Protein AF-0000000086186095 (afdb_homodimer)

Nearest PDB structures (foldseek):
  3dbo-assembly1_B  TM=8.881E-01  e=3.604E-08  Mycobacterium tuberculosis H37Rv
  5ecw-assembly1_B  TM=8.381E-01  e=4.331E-08  Shigella flexneri
  5ecw-assembly1_A  TM=7.845E-01  e=7.992E-08  Shigella flexneri
  5k8j-assembly1_B  TM=7.956E-01  e=6.823E-07  Caulobacter vibrioides CB15
  5sv2-assembly1_A-2  TM=7.059E-01  e=2.035E-04  Mycobacterium tuberculosis H37Rv

Structure (mmCIF, N/CA/C/O backbone):
data_AF-0000000086186095-model_v1
#
loop_
_entity.id
_entity.type
_entity.pdbx_description
1 polymer 'Ribonuclease VapC'
#
loop_
_atom_site.group_PDB
_atom_site.id
_atom_site.type_symbol
_atom_site.label_atom_id
_atom_site.label_alt_id
_atom_site.label_comp_id
_atom_site.label_asym_id
_atom_site.label_entity_id
_atom_site.label_seq_id
_atom_site.pdbx_PDB_ins_code
_atom_site.Cartn_x
_atom_site.Cartn_y
_atom_site.Cartn_z
_atom_site.occupancy
_atom_site.B_iso_or_equiv
_atom_site.auth_seq_id
_atom_site.auth_comp_id
_atom_site.auth_asym_id
_atom_site.auth_atom_id
_atom_site.pdbx_PDB_model_num
ATOM 1 N N . MET A 1 1 ? -13.094 -15.109 -26 1 68.44 1 MET A N 1
ATOM 2 C CA . MET A 1 1 ? -12.805 -13.773 -25.484 1 68.44 1 MET A CA 1
ATOM 3 C C . MET A 1 1 ? -11.633 -13.805 -24.5 1 68.44 1 MET A C 1
ATOM 5 O O . MET A 1 1 ? -11.547 -14.695 -23.656 1 68.44 1 MET A O 1
ATOM 9 N N . THR A 1 2 ? -10.586 -13.141 -24.734 1 89.19 2 THR A N 1
ATOM 10 C CA . THR A 1 2 ? -9.367 -13.148 -23.938 1 89.19 2 THR A CA 1
ATOM 11 C C . THR A 1 2 ? -9.633 -12.609 -22.531 1 89.19 2 THR A C 1
ATOM 13 O O . THR A 1 2 ? -10.242 -11.547 -22.375 1 89.19 2 THR A O 1
ATOM 16 N N . THR A 1 3 ? -9.477 -13.414 -21.547 1 94.25 3 THR A N 1
ATOM 17 C CA . THR A 1 3 ? -9.727 -13.031 -20.156 1 94.25 3 THR A CA 1
ATOM 18 C C . THR A 1 3 ? -8.523 -12.32 -19.562 1 94.25 3 THR A C 1
ATOM 20 O O . THR A 1 3 ? -7.383 -12.742 -19.766 1 94.25 3 THR A O 1
ATOM 23 N N . ARG A 1 4 ? -8.812 -11.188 -19 1 97.25 4 ARG A N 1
ATOM 24 C CA . ARG A 1 4 ? -7.809 -10.438 -18.25 1 97.25 4 ARG A CA 1
ATOM 25 C C . ARG A 1 4 ? -8.078 -10.523 -16.75 1 97.25 4 ARG A C 1
ATOM 27 O O . ARG A 1 4 ? -9.234 -10.43 -16.312 1 97.25 4 ARG A O 1
ATOM 34 N N . GLY A 1 5 ? -7.027 -10.75 -15.922 1 98.38 5 GLY A N 1
ATOM 35 C CA . GLY A 1 5 ? -7.188 -10.875 -14.484 1 98.38 5 GLY A CA 1
ATOM 36 C C . GLY A 1 5 ? -5.945 -10.477 -13.711 1 98.38 5 GLY A C 1
ATOM 37 O O . GLY A 1 5 ? -4.828 -10.555 -14.227 1 98.38 5 GLY A O 1
ATOM 38 N N . MET A 1 6 ? -6.156 -10.008 -12.539 1 98.75 6 MET A N 1
ATOM 39 C CA . MET A 1 6 ? -5.055 -9.633 -11.656 1 98.75 6 MET A CA 1
ATOM 40 C C . MET A 1 6 ? -4.648 -10.805 -10.766 1 98.75 6 MET A C 1
ATOM 42 O O . MET A 1 6 ? -5.504 -11.477 -10.188 1 98.75 6 MET A O 1
ATOM 46 N N . LEU A 1 7 ? -3.344 -11.078 -10.719 1 98.38 7 LEU A N 1
ATOM 47 C CA . LEU A 1 7 ? -2.818 -12.086 -9.797 1 98.38 7 LEU A CA 1
ATOM 48 C C . LEU A 1 7 ? -2.412 -11.453 -8.477 1 98.38 7 LEU A C 1
ATOM 50 O O . LEU A 1 7 ? -1.76 -10.406 -8.453 1 98.38 7 LEU A O 1
ATOM 54 N N . ASP A 1 8 ? -2.852 -12.039 -7.367 1 97.5 8 ASP A N 1
ATOM 55 C CA . ASP A 1 8 ? -2.309 -11.547 -6.105 1 97.5 8 ASP A CA 1
ATOM 56 C C . ASP A 1 8 ? -0.892 -12.07 -5.875 1 97.5 8 ASP A C 1
ATOM 58 O O . ASP A 1 8 ? -0.395 -12.891 -6.645 1 97.5 8 ASP A O 1
ATOM 62 N N . THR A 1 9 ? -0.282 -11.641 -4.832 1 95.75 9 THR A N 1
ATOM 63 C CA . THR A 1 9 ? 1.143 -11.875 -4.625 1 95.75 9 THR A CA 1
ATOM 64 C C . THR A 1 9 ? 1.421 -13.359 -4.43 1 95.75 9 THR A C 1
ATOM 66 O O . THR A 1 9 ? 2.342 -13.914 -5.039 1 95.75 9 THR A O 1
ATOM 69 N N . ALA A 1 10 ? 0.604 -14.023 -3.602 1 93.56 10 ALA A N 1
ATOM 70 C CA . ALA A 1 10 ? 0.823 -15.445 -3.35 1 93.56 10 ALA A CA 1
ATOM 71 C C . ALA A 1 10 ? 0.731 -16.25 -4.641 1 93.56 10 ALA A C 1
ATOM 73 O O . ALA A 1 10 ? 1.521 -17.172 -4.863 1 93.56 10 ALA A O 1
ATOM 74 N N . THR A 1 11 ? -0.249 -15.914 -5.434 1 96.38 11 THR A N 1
ATOM 75 C CA . THR A 1 11 ? -0.444 -16.609 -6.695 1 96.38 11 THR A CA 1
ATOM 76 C C . THR A 1 11 ? 0.743 -16.391 -7.629 1 96.38 11 THR A C 1
ATOM 78 O O . THR A 1 11 ? 1.197 -17.312 -8.297 1 96.38 11 THR A O 1
ATOM 81 N N . VAL A 1 12 ? 1.306 -15.227 -7.688 1 96.56 12 VAL A N 1
ATOM 82 C CA . VAL A 1 12 ? 2.475 -14.938 -8.508 1 96.56 12 VAL A CA 1
ATOM 83 C C . VAL A 1 12 ? 3.648 -15.805 -8.07 1 96.56 12 VAL A C 1
ATOM 85 O O . VAL A 1 12 ? 4.363 -16.359 -8.906 1 96.56 12 VAL A O 1
ATOM 88 N N . ILE A 1 13 ? 3.838 -15.938 -6.816 1 94.25 13 ILE A N 1
ATOM 89 C CA . ILE A 1 13 ? 4.934 -16.719 -6.25 1 94.25 13 ILE A CA 1
ATOM 90 C C . ILE A 1 13 ? 4.777 -18.188 -6.637 1 94.25 13 ILE A C 1
ATOM 92 O O . ILE A 1 13 ? 5.77 -18.875 -6.898 1 94.25 13 ILE A O 1
ATOM 96 N N . LEU A 1 14 ? 3.553 -18.641 -6.734 1 93.94 14 LEU A N 1
ATOM 97 C CA . LEU A 1 14 ? 3.271 -20.062 -6.914 1 93.94 14 LEU A CA 1
ATOM 98 C C . LEU A 1 14 ? 3.072 -20.391 -8.391 1 93.94 14 LEU A C 1
ATOM 100 O O . LEU A 1 14 ? 2.793 -21.547 -8.742 1 93.94 14 LEU A O 1
ATOM 104 N N . LEU A 1 15 ? 3.174 -19.438 -9.266 1 93.62 15 LEU A N 1
ATOM 105 C CA . LEU A 1 15 ? 2.793 -19.594 -10.664 1 93.62 15 LEU A CA 1
ATOM 106 C C . LEU A 1 15 ? 3.486 -20.797 -11.289 1 93.62 15 LEU A C 1
ATOM 108 O O . LEU A 1 15 ? 2.861 -21.562 -12.023 1 93.62 15 LEU A O 1
ATOM 112 N N . GLY A 1 16 ? 4.77 -21 -11.031 1 90.12 16 GLY A N 1
ATOM 113 C CA . GLY A 1 16 ? 5.523 -22.094 -11.617 1 90.12 16 GLY A CA 1
ATOM 114 C C . GLY A 1 16 ? 5.059 -23.453 -11.133 1 90.12 16 GLY A C 1
ATOM 115 O O . GLY A 1 16 ? 5.41 -24.484 -11.727 1 90.12 16 GLY A O 1
ATOM 116 N N . ARG A 1 17 ? 4.254 -23.453 -10.117 1 92.94 17 ARG A N 1
ATOM 117 C CA . ARG A 1 17 ? 3.832 -24.719 -9.508 1 92.94 17 ARG A CA 1
ATOM 118 C C . ARG A 1 17 ? 2.336 -24.938 -9.703 1 92.94 17 ARG A C 1
ATOM 120 O O . ARG A 1 17 ? 1.773 -25.906 -9.172 1 92.94 17 ARG A O 1
ATOM 127 N N . VAL A 1 18 ? 1.71 -24.016 -10.391 1 93.38 18 VAL A N 1
ATOM 128 C CA . VAL A 1 18 ? 0.281 -24.172 -10.633 1 93.38 18 VAL A CA 1
ATOM 129 C C . VAL A 1 18 ? 0.045 -25.375 -11.539 1 93.38 18 VAL A C 1
ATOM 131 O O . VAL A 1 18 ? 0.675 -25.5 -12.594 1 93.38 18 VAL A O 1
ATOM 134 N N . ASN A 1 19 ? -0.842 -26.219 -11.164 1 91.75 19 ASN A N 1
ATOM 135 C CA . ASN A 1 19 ? -1.055 -27.484 -11.859 1 91.75 19 ASN A CA 1
ATOM 136 C C . ASN A 1 19 ? -1.856 -27.297 -13.148 1 91.75 19 ASN A C 1
ATOM 138 O O . ASN A 1 19 ? -1.574 -27.938 -14.164 1 91.75 19 ASN A O 1
ATOM 142 N N . ASP A 1 20 ? -2.838 -26.516 -13.18 1 94.75 20 ASP A N 1
ATOM 143 C CA . ASP A 1 20 ? -3.725 -26.281 -14.312 1 94.75 20 ASP A CA 1
ATOM 144 C C . ASP A 1 20 ? -3.629 -24.844 -14.82 1 94.75 20 ASP A C 1
ATOM 146 O O . ASP A 1 20 ? -4.301 -23.953 -14.289 1 94.75 20 ASP A O 1
ATOM 150 N N . PRO A 1 21 ? -2.938 -24.625 -15.875 1 91.94 21 PRO A N 1
ATOM 151 C CA . PRO A 1 21 ? -2.822 -23.266 -16.422 1 91.94 21 PRO A CA 1
ATOM 152 C C . PRO A 1 21 ? -4.168 -22.688 -16.844 1 91.94 21 PRO A C 1
ATOM 154 O O . PRO A 1 21 ? -4.297 -21.469 -17.016 1 91.94 21 PRO A O 1
ATOM 157 N N . GLY A 1 22 ? -5.113 -23.594 -17.062 1 94.94 22 GLY A N 1
ATOM 158 C CA . GLY A 1 22 ? -6.441 -23.141 -17.453 1 94.94 22 GLY A CA 1
ATOM 159 C C . GLY A 1 22 ? -7.148 -22.359 -16.359 1 94.94 22 GLY A C 1
ATOM 160 O O . GLY A 1 22 ? -8.156 -21.703 -16.625 1 94.94 22 GLY A O 1
ATOM 161 N N . GLU A 1 23 ? -6.586 -22.391 -15.148 1 96.62 23 GLU A N 1
ATOM 162 C CA . GLU A 1 23 ? -7.152 -21.641 -14.039 1 96.62 23 GLU A CA 1
ATOM 163 C C . GLU A 1 23 ? -6.691 -20.188 -14.062 1 96.62 23 GLU A C 1
ATOM 165 O O . GLU A 1 23 ? -7.215 -19.344 -13.32 1 96.62 23 GLU A O 1
ATOM 170 N N . LEU A 1 24 ? -5.766 -19.891 -14.852 1 96.81 24 LEU A N 1
ATOM 171 C CA . LEU A 1 24 ? -5.215 -18.531 -14.953 1 96.81 24 LEU A CA 1
ATOM 172 C C . LEU A 1 24 ? -5.879 -17.766 -16.094 1 96.81 24 LEU A C 1
ATOM 174 O O . LEU A 1 24 ? -6.418 -18.359 -17.016 1 96.81 24 LEU A O 1
ATOM 178 N N . PRO A 1 25 ? -5.918 -16.5 -15.969 1 97.06 25 PRO A N 1
ATOM 179 C CA . PRO A 1 25 ? -6.434 -15.719 -17.094 1 97.06 25 PRO A CA 1
ATOM 180 C C . PRO A 1 25 ? -5.508 -15.75 -18.312 1 97.06 25 PRO A C 1
ATOM 182 O O . PRO A 1 25 ? -4.332 -16.094 -18.188 1 97.06 25 PRO A O 1
ATOM 185 N N . ASP A 1 26 ? -6.055 -15.367 -19.453 1 96 26 ASP A N 1
ATOM 186 C CA . ASP A 1 26 ? -5.254 -15.258 -20.656 1 96 26 ASP A CA 1
ATOM 187 C C . ASP A 1 26 ? -4.215 -14.148 -20.547 1 96 26 ASP A C 1
ATOM 189 O O . ASP A 1 26 ? -3.092 -14.281 -21.031 1 96 26 ASP A O 1
ATOM 193 N N . GLU A 1 27 ? -4.629 -13.062 -19.938 1 96.19 27 GLU A N 1
ATOM 194 C CA . GLU A 1 27 ? -3.766 -11.914 -19.703 1 96.19 27 GLU A CA 1
ATOM 195 C C . GLU A 1 27 ? -3.645 -11.609 -18.219 1 96.19 27 GLU A C 1
ATOM 197 O O . GLU A 1 27 ? -4.629 -11.25 -17.562 1 96.19 27 GLU A O 1
ATOM 202 N N . CYS A 1 28 ? -2.451 -11.758 -17.797 1 96.69 28 CYS A N 1
ATOM 203 C CA . CYS A 1 28 ? -2.188 -11.523 -16.391 1 96.69 28 CYS A CA 1
ATOM 204 C C . CYS A 1 28 ? -1.685 -10.102 -16.156 1 96.69 28 CYS A C 1
ATOM 206 O O . CYS A 1 28 ? -0.779 -9.641 -16.844 1 96.69 28 CYS A O 1
ATOM 208 N N . ILE A 1 29 ? -2.309 -9.453 -15.188 1 98.31 29 ILE A N 1
ATOM 209 C CA . ILE A 1 29 ? -1.747 -8.188 -14.719 1 98.31 29 ILE A CA 1
ATOM 210 C C . ILE A 1 29 ? -1.435 -8.289 -13.227 1 98.31 29 ILE A C 1
ATOM 212 O O . ILE A 1 29 ? -1.966 -9.164 -12.531 1 98.31 29 ILE A O 1
ATOM 216 N N . VAL A 1 30 ? -0.494 -7.465 -12.789 1 98.62 30 VAL A N 1
ATOM 217 C CA . VAL A 1 30 ? -0.169 -7.355 -11.375 1 98.62 30 VAL A CA 1
ATOM 218 C C . VAL A 1 30 ? -0.187 -5.891 -10.945 1 98.62 30 VAL A C 1
ATOM 220 O O . VAL A 1 30 ? 0.03 -4.996 -11.766 1 98.62 30 VAL A O 1
ATOM 223 N N . SER A 1 31 ? -0.531 -5.691 -9.695 1 98.81 31 SER A N 1
ATOM 224 C CA . SER A 1 31 ? -0.41 -4.359 -9.109 1 98.81 31 SER A CA 1
ATOM 225 C C . SER A 1 31 ? 1.048 -4.008 -8.836 1 98.81 31 SER A C 1
ATOM 227 O O . SER A 1 31 ? 1.856 -4.883 -8.523 1 98.81 31 SER A O 1
ATOM 229 N N . ALA A 1 32 ? 1.375 -2.725 -8.883 1 98.75 32 ALA A N 1
ATOM 230 C CA . ALA A 1 32 ? 2.689 -2.283 -8.43 1 98.75 32 ALA A CA 1
ATOM 231 C C . ALA A 1 32 ? 2.936 -2.705 -6.98 1 98.75 32 ALA A C 1
ATOM 233 O O . ALA A 1 32 ? 4.07 -2.988 -6.594 1 98.75 32 ALA A O 1
ATOM 234 N N . VAL A 1 33 ? 1.887 -2.824 -6.164 1 98.5 33 VAL A N 1
ATOM 235 C CA . VAL A 1 33 ? 1.97 -3.262 -4.777 1 98.5 33 VAL A CA 1
ATOM 236 C C . VAL A 1 33 ? 2.477 -4.703 -4.719 1 98.5 33 VAL A C 1
ATOM 238 O O . VAL A 1 33 ? 3.246 -5.059 -3.822 1 98.5 33 VAL A O 1
ATOM 241 N N . THR A 1 34 ? 2.043 -5.527 -5.656 1 98 34 THR A N 1
ATOM 242 C CA . THR A 1 34 ? 2.518 -6.902 -5.742 1 98 34 THR A CA 1
ATOM 243 C C . THR A 1 34 ? 4.031 -6.941 -5.938 1 98 34 THR A C 1
ATOM 245 O O . THR A 1 34 ? 4.727 -7.707 -5.27 1 98 34 THR A O 1
ATO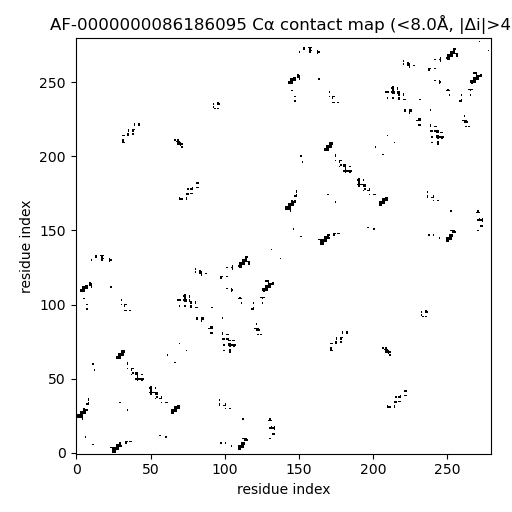M 248 N N . LEU A 1 35 ? 4.551 -6.098 -6.812 1 97.81 35 LEU A N 1
ATOM 249 C CA . LEU A 1 35 ? 5.988 -6.051 -7.066 1 97.81 35 LEU A CA 1
ATOM 250 C C . LEU A 1 35 ? 6.742 -5.582 -5.824 1 97.81 35 LEU A C 1
ATOM 252 O O . LEU A 1 35 ? 7.828 -6.086 -5.527 1 97.81 35 LEU A O 1
ATOM 256 N N . ALA A 1 36 ? 6.191 -4.613 -5.137 1 97.62 36 ALA A N 1
ATOM 257 C CA . ALA A 1 36 ? 6.785 -4.172 -3.877 1 97.62 36 ALA A CA 1
ATOM 258 C C . ALA A 1 36 ? 6.891 -5.324 -2.883 1 97.62 36 ALA A C 1
ATOM 260 O O . ALA A 1 36 ? 7.941 -5.527 -2.268 1 97.62 36 ALA A O 1
ATOM 261 N N . GLU A 1 37 ? 5.816 -6.086 -2.748 1 96.06 37 GLU A N 1
ATOM 262 C CA . GLU A 1 37 ? 5.82 -7.23 -1.844 1 96.06 37 GLU A CA 1
ATOM 263 C C . GLU A 1 37 ? 6.879 -8.25 -2.25 1 96.06 37 GLU A C 1
ATOM 265 O O . GLU A 1 37 ? 7.605 -8.773 -1.401 1 96.06 37 GLU A O 1
ATOM 270 N N . LEU A 1 38 ? 6.957 -8.539 -3.52 1 96.44 38 LEU A N 1
ATOM 271 C CA . LEU A 1 38 ? 7.898 -9.523 -4.027 1 96.44 38 LEU A CA 1
ATOM 272 C C . LEU A 1 38 ? 9.336 -9.078 -3.791 1 96.44 38 LEU A C 1
ATOM 274 O O . LEU A 1 38 ? 10.234 -9.914 -3.617 1 96.44 38 LEU A O 1
ATOM 278 N N . SER A 1 39 ? 9.57 -7.785 -3.785 1 96.31 39 SER A N 1
ATOM 279 C CA . SER A 1 39 ? 10.922 -7.262 -3.641 1 96.31 39 SER A CA 1
ATOM 280 C C . SER A 1 39 ? 11.477 -7.535 -2.248 1 96.31 39 SER A C 1
ATOM 282 O O . SER A 1 39 ? 12.688 -7.477 -2.031 1 96.31 39 SER A O 1
ATOM 284 N N . VAL A 1 40 ? 10.625 -7.805 -1.261 1 94.38 40 VAL A N 1
ATOM 285 C CA . VAL A 1 40 ? 11.031 -8.078 0.114 1 94.38 40 VAL A CA 1
ATOM 286 C C . VAL A 1 40 ? 11.602 -9.492 0.209 1 94.38 40 VAL A C 1
ATOM 288 O O . VAL A 1 40 ? 12.453 -9.766 1.063 1 94.38 40 VAL A O 1
ATOM 291 N N . GLY A 1 41 ? 11.164 -10.375 -0.635 1 94 41 GLY A N 1
ATOM 292 C CA . GLY A 1 41 ? 11.531 -11.781 -0.601 1 94 41 GLY A CA 1
ATOM 293 C C . GLY A 1 41 ? 13.031 -12 -0.507 1 94 41 GLY A C 1
ATOM 294 O O . GLY A 1 41 ? 13.516 -12.641 0.43 1 94 41 GLY A O 1
ATOM 295 N N . PRO A 1 42 ? 13.773 -11.438 -1.458 1 95.31 42 PRO A N 1
ATOM 296 C CA . PRO A 1 42 ? 15.219 -11.633 -1.44 1 95.31 42 PRO A CA 1
ATOM 297 C C . PRO A 1 42 ? 15.867 -11.133 -0.153 1 95.31 42 PRO A C 1
ATOM 299 O O . PRO A 1 42 ? 16.891 -11.672 0.281 1 95.31 42 PRO A O 1
ATOM 302 N N . LEU A 1 43 ? 15.273 -10.148 0.499 1 92.19 43 LEU A N 1
ATOM 303 C CA . LEU A 1 43 ? 15.844 -9.516 1.68 1 92.19 43 LEU A CA 1
ATOM 304 C C . LEU A 1 43 ? 15.695 -10.406 2.906 1 92.19 43 LEU A C 1
ATOM 306 O O . LEU A 1 43 ? 16.422 -10.25 3.887 1 92.19 43 LEU A O 1
ATOM 310 N N . VAL A 1 44 ? 14.719 -11.281 2.879 1 91.5 44 VAL A N 1
ATOM 311 C CA . VAL A 1 44 ? 14.438 -12.078 4.07 1 91.5 44 VAL A CA 1
ATOM 312 C C . VAL A 1 44 ? 14.812 -13.539 3.812 1 91.5 44 VAL A C 1
ATOM 314 O O . VAL A 1 44 ? 14.398 -14.43 4.559 1 91.5 44 VAL A O 1
ATOM 317 N N . ALA A 1 45 ? 15.477 -13.734 2.748 1 93.75 45 ALA A N 1
ATOM 318 C CA . ALA A 1 45 ? 15.922 -15.094 2.434 1 93.75 45 ALA A CA 1
ATOM 319 C C . ALA A 1 45 ? 16.969 -15.57 3.443 1 93.75 45 ALA A C 1
ATOM 321 O O . ALA A 1 45 ? 17.828 -14.805 3.869 1 93.75 45 ALA A O 1
ATOM 322 N N . ASP A 1 46 ? 16.922 -16.828 3.74 1 92.94 46 ASP A N 1
ATOM 323 C CA . ASP A 1 46 ? 17.75 -17.422 4.793 1 92.94 46 ASP A CA 1
ATOM 324 C C . ASP A 1 46 ? 19.156 -17.703 4.289 1 92.94 46 ASP A C 1
ATOM 326 O O . ASP A 1 46 ? 20.094 -17.859 5.082 1 92.94 46 ASP A O 1
ATOM 330 N N . ASP A 1 47 ? 19.266 -18 2.996 1 95.94 47 ASP A N 1
ATOM 331 C CA . ASP A 1 47 ? 20.562 -18.297 2.4 1 95.94 47 ASP A CA 1
ATOM 332 C C . ASP A 1 47 ? 20.641 -17.75 0.976 1 95.94 47 ASP A C 1
ATOM 334 O O . ASP A 1 47 ? 19.656 -17.234 0.446 1 95.94 47 ASP A O 1
ATOM 338 N N . GLU A 1 48 ? 21.859 -17.891 0.423 1 96.44 48 GLU A N 1
ATOM 339 C CA . GLU A 1 48 ? 22.156 -17.281 -0.871 1 96.44 48 GLU A CA 1
ATOM 340 C C . GLU A 1 48 ? 21.344 -17.938 -1.985 1 96.44 48 GLU A C 1
ATOM 342 O O . GLU A 1 48 ? 20.891 -17.25 -2.908 1 96.44 48 GLU A O 1
ATOM 347 N N . ARG A 1 49 ? 21.25 -19.188 -1.96 1 96.81 49 ARG A N 1
ATOM 348 C CA . ARG A 1 49 ? 20.469 -19.891 -2.98 1 96.81 49 ARG A CA 1
ATOM 349 C C . ARG A 1 49 ? 19.016 -19.422 -2.99 1 96.81 49 ARG A C 1
ATOM 351 O O . ARG A 1 49 ? 18.469 -19.141 -4.051 1 96.81 49 ARG A O 1
ATOM 358 N N . GLU A 1 50 ? 18.438 -19.359 -1.834 1 95.94 50 GLU A N 1
ATOM 359 C CA . GLU A 1 50 ? 17.062 -18.875 -1.706 1 95.94 50 GLU A CA 1
ATOM 360 C C . GLU A 1 50 ? 16.953 -17.422 -2.154 1 95.94 50 GLU A C 1
ATOM 362 O O . GLU A 1 50 ? 15.969 -17.047 -2.803 1 95.94 50 GLU A O 1
ATOM 367 N N . ARG A 1 51 ? 17.953 -16.641 -1.812 1 96.69 51 ARG A N 1
ATOM 368 C CA . ARG A 1 51 ? 17.969 -15.234 -2.205 1 96.69 51 ARG A CA 1
ATOM 369 C C . ARG A 1 51 ? 17.969 -15.094 -3.725 1 96.69 51 ARG A C 1
ATOM 371 O O . ARG A 1 51 ? 17.188 -14.312 -4.277 1 96.69 51 ARG A O 1
ATOM 378 N N . VAL A 1 52 ? 18.75 -15.867 -4.355 1 96.56 52 VAL A N 1
ATOM 379 C CA . VAL A 1 52 ? 18.859 -15.836 -5.809 1 96.56 52 VAL A CA 1
ATOM 380 C C . VAL A 1 52 ? 17.531 -16.266 -6.434 1 96.56 52 VAL A C 1
ATOM 382 O O . VAL A 1 52 ? 17.062 -15.648 -7.391 1 96.56 52 VAL A O 1
ATOM 385 N N . ALA A 1 53 ? 16.953 -17.266 -5.906 1 94.5 53 ALA A N 1
ATOM 386 C CA . ALA A 1 53 ? 15.688 -17.766 -6.422 1 94.5 53 ALA A CA 1
ATOM 387 C C . ALA A 1 53 ? 14.586 -16.719 -6.293 1 94.5 53 ALA A C 1
ATOM 389 O O . ALA A 1 53 ? 13.812 -16.5 -7.227 1 94.5 53 ALA A O 1
ATOM 390 N N . ARG A 1 54 ? 14.547 -16.078 -5.172 1 94.81 54 ARG A N 1
ATOM 391 C CA . ARG A 1 54 ? 13.523 -15.062 -4.934 1 94.81 54 ARG A CA 1
ATOM 392 C C . ARG A 1 54 ? 13.773 -13.812 -5.781 1 94.81 54 ARG A C 1
ATOM 394 O O . ARG A 1 54 ? 12.828 -13.172 -6.246 1 94.81 54 ARG A O 1
ATOM 401 N N . GLN A 1 55 ? 14.977 -13.508 -5.961 1 96.38 55 GLN A N 1
ATOM 402 C CA . GLN A 1 55 ? 15.312 -12.406 -6.859 1 96.38 55 GLN A CA 1
ATOM 403 C C . GLN A 1 55 ? 14.883 -12.719 -8.289 1 96.38 55 GLN A C 1
ATOM 405 O O . GLN A 1 55 ? 14.352 -11.852 -8.984 1 96.38 55 GLN A O 1
ATOM 410 N N . ALA A 1 56 ? 15.125 -13.922 -8.688 1 94.62 56 ALA A N 1
ATOM 411 C CA . ALA A 1 56 ? 14.727 -14.336 -10.031 1 94.62 56 ALA A CA 1
ATOM 412 C C . ALA A 1 56 ? 13.211 -14.289 -10.195 1 94.62 56 ALA A C 1
ATOM 414 O O . ALA A 1 56 ? 12.711 -13.922 -11.258 1 94.62 56 ALA A O 1
ATOM 415 N N . HIS A 1 57 ? 12.531 -14.664 -9.164 1 92.88 57 HIS A N 1
ATOM 416 C CA . HIS A 1 57 ? 11.07 -14.609 -9.188 1 92.88 57 HIS A CA 1
ATOM 417 C C . HIS A 1 57 ? 10.578 -13.18 -9.391 1 92.88 57 HIS A C 1
ATOM 419 O O . HIS A 1 57 ? 9.672 -12.938 -10.195 1 92.88 57 HIS A O 1
ATOM 425 N N . LEU A 1 58 ? 11.117 -12.242 -8.672 1 95.38 58 LEU A N 1
ATOM 426 C CA . LEU A 1 58 ? 10.766 -10.828 -8.82 1 95.38 58 LEU A CA 1
ATOM 427 C C . LEU A 1 58 ? 11.039 -10.352 -10.242 1 95.38 58 LEU A C 1
ATOM 429 O O . LEU A 1 58 ? 10.18 -9.711 -10.859 1 95.38 58 LEU A O 1
ATOM 433 N N . GLN A 1 59 ? 12.133 -10.711 -10.789 1 95.56 59 GLN A N 1
ATOM 434 C CA . GLN A 1 59 ? 12.523 -10.281 -12.125 1 95.56 59 GLN A CA 1
ATOM 435 C C . GLN A 1 59 ? 11.602 -10.883 -13.188 1 95.56 59 GLN A C 1
ATOM 437 O O . GLN A 1 59 ? 11.25 -10.211 -14.156 1 95.56 59 GLN A O 1
ATOM 442 N N . GLN A 1 60 ? 11.273 -12.094 -13.008 1 94.38 60 GLN A N 1
ATOM 443 C CA . GLN A 1 60 ? 10.352 -12.734 -13.938 1 94.38 60 GLN A CA 1
ATOM 444 C C . GLN A 1 60 ? 8.977 -12.062 -13.898 1 94.38 60 GLN A C 1
ATOM 446 O O . GLN A 1 60 ? 8.367 -11.836 -14.945 1 94.38 60 GLN A O 1
ATOM 451 N N . ALA A 1 61 ? 8.508 -11.773 -12.68 1 94.94 61 ALA A N 1
ATOM 452 C CA . ALA A 1 61 ? 7.227 -11.086 -12.562 1 94.94 61 ALA A CA 1
ATOM 453 C C . ALA A 1 61 ? 7.262 -9.742 -13.281 1 94.94 61 ALA A C 1
ATOM 455 O O . ALA A 1 61 ? 6.324 -9.398 -14.008 1 94.94 61 ALA A O 1
ATOM 456 N N . GLU A 1 62 ? 8.312 -8.992 -13.156 1 94.62 62 GLU A N 1
ATOM 457 C CA . GLU A 1 62 ? 8.477 -7.691 -13.797 1 94.62 62 GLU A CA 1
ATOM 458 C C . GLU A 1 62 ? 8.484 -7.816 -15.32 1 94.62 62 GLU A C 1
ATOM 460 O O . GLU A 1 62 ? 7.977 -6.941 -16.016 1 94.62 62 GLU A O 1
ATOM 465 N N . ALA A 1 63 ? 9.047 -8.883 -15.75 1 94.06 63 ALA A N 1
ATOM 466 C CA . ALA A 1 63 ? 9.219 -9.07 -17.188 1 94.06 63 ALA A CA 1
ATOM 467 C C . ALA A 1 63 ? 7.949 -9.633 -17.828 1 94.06 63 ALA A C 1
ATOM 469 O O . ALA A 1 63 ? 7.59 -9.25 -18.938 1 94.06 63 ALA A O 1
ATOM 470 N N . ASP A 1 64 ? 7.246 -10.445 -17.172 1 92.62 64 ASP A N 1
ATOM 471 C CA . ASP A 1 64 ? 6.207 -11.273 -17.781 1 92.62 64 ASP A CA 1
ATOM 472 C C . ASP A 1 64 ? 4.84 -10.602 -17.672 1 92.62 64 ASP A C 1
ATOM 474 O O . ASP A 1 64 ? 3.957 -10.844 -18.5 1 92.62 64 ASP A O 1
ATOM 478 N N . PHE A 1 65 ? 4.656 -9.836 -16.672 1 95.12 65 PHE A N 1
ATOM 479 C CA . PHE A 1 65 ? 3.305 -9.344 -16.422 1 95.12 65 PHE A CA 1
ATOM 480 C C . PHE A 1 65 ? 3.203 -7.855 -16.719 1 95.12 65 PHE A C 1
ATOM 482 O O . PHE A 1 65 ? 4.16 -7.105 -16.516 1 95.12 65 PHE A O 1
ATOM 489 N N . ASP A 1 66 ? 2.01 -7.512 -17.203 1 96.81 66 ASP A N 1
ATOM 490 C CA . ASP A 1 66 ? 1.68 -6.09 -17.234 1 96.81 66 ASP A CA 1
ATOM 491 C C . ASP A 1 66 ? 1.391 -5.566 -15.828 1 96.81 66 ASP A C 1
ATOM 493 O O . ASP A 1 66 ? 0.567 -6.137 -15.102 1 96.81 66 ASP A O 1
ATOM 497 N N . MET A 1 67 ? 2.051 -4.531 -15.453 1 98.12 67 MET A N 1
ATOM 498 C CA . MET A 1 67 ? 1.878 -3.941 -14.133 1 98.12 67 MET A CA 1
ATOM 499 C C . MET A 1 67 ? 0.964 -2.723 -14.188 1 98.12 67 MET A C 1
ATOM 501 O O . MET A 1 67 ? 1.079 -1.901 -15.102 1 98.12 67 MET A O 1
ATOM 505 N N . VAL A 1 68 ? 0.072 -2.584 -13.273 1 98.62 68 VAL A N 1
ATOM 506 C CA . VAL A 1 68 ? -0.738 -1.376 -13.148 1 98.62 68 VAL A CA 1
ATOM 507 C C . VAL A 1 68 ? -0.421 -0.674 -11.828 1 98.62 68 VAL A C 1
ATOM 509 O O . VAL A 1 68 ? -0.186 -1.328 -10.812 1 98.62 68 VAL A O 1
ATOM 512 N N . PRO A 1 69 ? -0.344 0.634 -11.875 1 98.88 69 PRO A N 1
ATOM 513 C CA . PRO A 1 69 ? -0.075 1.376 -10.641 1 98.88 69 PRO A CA 1
ATOM 514 C C . PRO A 1 69 ? -1.276 1.411 -9.703 1 98.88 69 PRO A C 1
ATOM 516 O O . PRO A 1 69 ? -2.404 1.139 -10.125 1 98.88 69 PRO A O 1
ATOM 519 N N . PHE A 1 70 ? -1.042 1.55 -8.43 1 98.88 70 PHE A N 1
ATOM 520 C CA . PHE A 1 70 ? -2.078 1.956 -7.492 1 98.88 70 PHE A CA 1
ATOM 521 C C . PHE A 1 70 ? -2.32 3.459 -7.566 1 98.88 70 PHE A C 1
ATOM 523 O O . PHE A 1 70 ? -1.509 4.25 -7.086 1 98.88 70 PHE A O 1
ATOM 530 N N . GLY A 1 71 ? -3.449 3.867 -8.141 1 98.5 71 GLY A N 1
ATOM 531 C CA . GLY A 1 71 ? -3.732 5.27 -8.414 1 98.5 71 GLY A CA 1
ATOM 532 C C . GLY A 1 71 ? -5.004 5.758 -7.746 1 98.5 71 GLY A C 1
ATOM 533 O O . GLY A 1 71 ? -5.473 5.168 -6.77 1 98.5 71 GLY A O 1
ATOM 534 N N . ALA A 1 72 ? -5.496 6.852 -8.305 1 96.81 72 ALA A N 1
ATOM 535 C CA . ALA A 1 72 ? -6.625 7.547 -7.695 1 96.81 72 ALA A CA 1
ATOM 536 C C . ALA A 1 72 ? -7.859 6.648 -7.641 1 96.81 72 ALA A C 1
ATOM 538 O O . ALA A 1 72 ? -8.555 6.598 -6.625 1 96.81 72 ALA A O 1
ATOM 539 N N . ASP A 1 73 ? -8.125 5.953 -8.711 1 97.94 73 ASP A N 1
ATOM 540 C CA . ASP A 1 73 ? -9.297 5.086 -8.758 1 97.94 73 ASP A CA 1
ATOM 541 C C . ASP A 1 73 ? -9.18 3.945 -7.75 1 97.94 73 ASP A C 1
ATOM 543 O O . ASP A 1 73 ? -10.156 3.582 -7.098 1 97.94 73 ASP A O 1
ATOM 547 N N . ALA A 1 74 ? -8.016 3.371 -7.66 1 98.75 74 ALA A N 1
ATOM 548 C CA . ALA A 1 74 ? -7.785 2.316 -6.676 1 98.75 74 ALA A CA 1
ATOM 549 C C . ALA A 1 74 ? -7.91 2.859 -5.254 1 98.75 74 ALA A C 1
ATOM 551 O O . ALA A 1 74 ? -8.477 2.199 -4.379 1 98.75 74 ALA A O 1
ATOM 552 N N . ALA A 1 75 ? -7.371 4.059 -5.035 1 98.19 75 ALA A N 1
ATOM 553 C CA . ALA A 1 75 ? -7.5 4.691 -3.725 1 98.19 75 ALA A CA 1
ATOM 554 C C . ALA A 1 75 ? -8.969 4.887 -3.354 1 98.19 75 ALA A C 1
ATOM 556 O O . ALA A 1 75 ? -9.359 4.652 -2.209 1 98.19 75 ALA A O 1
ATOM 557 N N . ARG A 1 76 ? -9.773 5.301 -4.332 1 96.06 76 ARG A N 1
ATOM 558 C CA . ARG A 1 76 ? -11.203 5.484 -4.098 1 96.06 76 ARG A CA 1
ATOM 559 C C . ARG A 1 76 ? -11.875 4.152 -3.791 1 96.06 76 ARG A C 1
ATOM 561 O O . ARG A 1 76 ? -12.742 4.074 -2.912 1 96.06 76 ARG A O 1
ATOM 568 N N . ALA A 1 77 ? -11.477 3.119 -4.477 1 98 77 ALA A N 1
ATOM 569 C CA . ALA A 1 77 ? -12.047 1.79 -4.262 1 98 77 ALA A CA 1
ATOM 570 C C . ALA A 1 77 ? -11.641 1.232 -2.9 1 98 77 ALA A C 1
ATOM 572 O O . ALA A 1 77 ? -12.367 0.427 -2.311 1 98 77 ALA A O 1
ATOM 573 N N . PHE A 1 78 ? -10.562 1.707 -2.35 1 98.06 78 PHE A N 1
ATOM 574 C CA . PHE A 1 78 ? -10 1.164 -1.12 1 98.06 78 PHE A CA 1
ATOM 575 C C . PHE A 1 78 ? -10.961 1.352 0.048 1 98.06 78 PHE A C 1
ATOM 577 O O . PHE A 1 78 ? -11.062 0.487 0.92 1 98.06 78 PHE A O 1
ATOM 584 N N . GLY A 1 79 ? -11.609 2.451 0.077 1 95.88 79 GLY A N 1
ATOM 585 C CA . GLY A 1 79 ? -12.586 2.672 1.136 1 95.88 79 GLY A CA 1
ATOM 586 C C . GLY A 1 79 ? -13.617 1.564 1.238 1 95.88 79 GLY A C 1
ATOM 587 O O . GLY A 1 79 ? -13.93 1.102 2.338 1 95.88 79 GLY A O 1
ATOM 588 N N . GLY A 1 80 ? -14.133 1.135 0.102 1 96.31 80 GLY A N 1
ATOM 589 C CA . GLY A 1 80 ? -15.086 0.033 0.085 1 96.31 80 GLY A CA 1
ATOM 590 C C . GLY A 1 80 ? -14.484 -1.278 0.555 1 96.31 80 GLY A C 1
ATOM 591 O O . GLY A 1 80 ? -15.141 -2.049 1.26 1 96.31 80 GLY A O 1
ATOM 592 N N . VAL A 1 81 ? -13.297 -1.534 0.17 1 97.62 81 VAL A N 1
ATOM 593 C CA . VAL A 1 81 ? -12.594 -2.734 0.606 1 97.62 81 VAL A CA 1
ATOM 594 C C . VAL A 1 81 ? -12.422 -2.713 2.123 1 97.62 81 VAL A C 1
ATOM 596 O O . VAL A 1 81 ? -12.75 -3.689 2.805 1 97.62 81 VAL A O 1
ATOM 599 N N . ALA A 1 82 ? -11.93 -1.581 2.652 1 95.62 82 ALA A N 1
ATOM 600 C CA . ALA A 1 82 ? -11.719 -1.427 4.09 1 95.62 82 ALA A CA 1
ATOM 601 C C . ALA A 1 82 ? -13.023 -1.61 4.859 1 95.62 82 ALA A C 1
ATOM 603 O O . ALA A 1 82 ? -13.055 -2.275 5.898 1 95.62 82 ALA A O 1
ATOM 604 N N . ALA A 1 83 ? -14.094 -1.063 4.34 1 95.25 83 ALA A N 1
ATOM 605 C CA . ALA A 1 83 ? -15.398 -1.202 4.98 1 95.25 83 ALA A CA 1
ATOM 606 C C . ALA A 1 83 ? -15.828 -2.666 5.031 1 95.25 83 ALA A C 1
ATOM 608 O O . ALA A 1 83 ? -16.328 -3.137 6.059 1 95.25 83 ALA A O 1
ATOM 609 N N . ALA A 1 84 ? -15.641 -3.344 3.953 1 95.56 84 ALA A N 1
ATOM 610 C CA . ALA A 1 84 ? -16.031 -4.75 3.869 1 95.56 84 ALA A CA 1
ATOM 611 C C . ALA A 1 84 ? -15.227 -5.598 4.852 1 95.56 84 ALA A C 1
ATOM 613 O O . ALA A 1 84 ? -15.789 -6.453 5.543 1 95.56 84 ALA A O 1
ATOM 614 N N . LEU A 1 85 ? -13.938 -5.41 4.887 1 93 85 LEU A N 1
ATOM 615 C CA . LEU A 1 85 ? -13.086 -6.152 5.809 1 93 85 LEU A CA 1
ATOM 616 C C . LEU A 1 85 ? -13.461 -5.855 7.254 1 93 85 LEU A C 1
ATOM 618 O O . LEU A 1 85 ? -13.547 -6.77 8.078 1 93 85 LEU A O 1
ATOM 622 N N . ARG A 1 86 ? -13.719 -4.633 7.551 1 91.19 86 ARG A N 1
ATOM 623 C CA . ARG A 1 86 ? -14.102 -4.238 8.898 1 91.19 86 ARG A CA 1
ATOM 624 C C . ARG A 1 86 ? -15.414 -4.898 9.312 1 91.19 86 ARG A C 1
ATOM 626 O O . ARG A 1 86 ? -15.578 -5.309 10.461 1 91.19 86 ARG A O 1
ATOM 633 N N . ALA A 1 87 ? -16.312 -4.949 8.43 1 91.5 87 ALA A N 1
ATOM 634 C CA . ALA A 1 87 ? -17.609 -5.566 8.688 1 91.5 87 ALA A CA 1
ATOM 635 C C . ALA A 1 87 ? -17.453 -7.035 9.078 1 91.5 87 ALA A C 1
ATOM 637 O O . ALA A 1 87 ? -18.312 -7.605 9.742 1 91.5 87 ALA A O 1
ATOM 638 N N . ARG A 1 88 ? -16.344 -7.598 8.758 1 91 88 ARG A N 1
ATOM 639 C CA . ARG A 1 88 ? -16.062 -8.992 9.062 1 91 88 ARG A CA 1
ATOM 640 C C . ARG A 1 88 ? -15.117 -9.117 10.25 1 91 88 ARG A C 1
ATOM 642 O O . ARG A 1 88 ? -14.609 -10.195 10.539 1 91 88 ARG A O 1
ATOM 649 N N . GLY A 1 89 ? -14.82 -8.008 10.82 1 88.19 89 GLY A N 1
ATOM 650 C CA . GLY A 1 89 ? -13.953 -8 11.984 1 88.19 89 GLY A CA 1
ATOM 651 C C . GLY A 1 89 ? -12.484 -8.062 11.633 1 88.19 89 GLY A C 1
ATOM 652 O O . GLY A 1 89 ? -11.656 -8.453 12.461 1 88.19 89 GLY A O 1
ATOM 653 N N . ARG A 1 90 ? -12.219 -7.734 10.438 1 83.88 90 ARG A N 1
ATOM 654 C CA . ARG A 1 90 ? -10.836 -7.734 9.984 1 83.88 90 ARG A CA 1
ATOM 655 C C . ARG A 1 90 ? -10.305 -6.312 9.828 1 83.88 90 ARG A C 1
ATOM 657 O O . ARG A 1 90 ? -11.031 -5.422 9.383 1 83.88 90 ARG A O 1
ATOM 664 N N . ARG A 1 91 ? -8.953 -6.125 10.203 1 79.19 91 ARG A N 1
ATOM 665 C CA . ARG A 1 91 ? -8.32 -4.82 10.055 1 79.19 91 ARG A CA 1
ATOM 666 C C . ARG A 1 91 ? -7.469 -4.766 8.789 1 79.19 91 ARG A C 1
ATOM 668 O O . ARG A 1 91 ? -6.785 -5.734 8.453 1 79.19 91 ARG A O 1
ATOM 675 N N . THR A 1 92 ? -7.594 -3.648 8.133 1 75.31 92 THR A N 1
ATOM 676 C CA . THR A 1 92 ? -6.82 -3.467 6.906 1 75.31 92 THR A CA 1
ATOM 677 C C . THR A 1 92 ? -5.328 -3.4 7.223 1 75.31 92 THR A C 1
ATOM 679 O O . THR A 1 92 ? -4.496 -3.812 6.41 1 75.31 92 THR A O 1
ATOM 682 N N . SER A 1 93 ? -5.02 -2.939 8.32 1 73.56 93 SER A N 1
ATOM 683 C CA . SER A 1 93 ? -3.609 -2.848 8.688 1 73.56 93 SER A CA 1
ATOM 684 C C . SER A 1 93 ? -2.961 -4.227 8.734 1 73.56 93 SER A C 1
ATOM 686 O O . SER A 1 93 ? -1.771 -4.367 8.445 1 73.56 93 SER A O 1
ATOM 688 N N . ALA A 1 94 ? -3.723 -5.242 9.039 1 72.31 94 ALA A N 1
ATOM 689 C CA . ALA A 1 94 ? -3.215 -6.609 9.109 1 72.31 94 ALA A CA 1
ATOM 690 C C . ALA A 1 94 ? -3.104 -7.227 7.723 1 72.31 94 ALA A C 1
ATOM 692 O O . ALA A 1 94 ? -2.396 -8.219 7.531 1 72.31 94 ALA A O 1
ATOM 693 N N . ARG A 1 95 ? -3.691 -6.605 6.805 1 84.56 95 ARG A N 1
ATOM 694 C CA . ARG A 1 95 ? -3.734 -7.117 5.438 1 84.56 95 ARG A CA 1
ATOM 695 C C . ARG A 1 95 ? -3.566 -5.984 4.426 1 84.56 95 ARG A C 1
ATOM 697 O O . ARG A 1 95 ? -4.242 -5.961 3.395 1 84.56 95 ARG A O 1
ATOM 704 N N . ALA A 1 96 ? -2.73 -5.129 4.793 1 90.88 96 ALA A N 1
ATOM 705 C CA . ALA A 1 96 ? -2.643 -3.867 4.062 1 90.88 96 ALA A CA 1
ATOM 706 C C . ALA A 1 96 ? -2.377 -4.109 2.58 1 90.88 96 ALA A C 1
ATOM 708 O O . ALA A 1 96 ? -3.084 -3.578 1.721 1 90.88 96 ALA A O 1
ATOM 709 N N . TYR A 1 97 ? -1.454 -4.98 2.244 1 94.94 97 TYR A N 1
ATOM 710 C CA . TYR A 1 97 ? -1.091 -5.211 0.851 1 94.94 97 TYR A CA 1
ATOM 711 C C . TYR A 1 97 ? -2.229 -5.887 0.096 1 94.94 97 TYR A C 1
ATOM 713 O O . TYR A 1 97 ? -2.59 -5.465 -1.004 1 94.94 97 TYR A O 1
ATOM 721 N N . ASP A 1 98 ? -2.799 -6.898 0.744 1 95.75 98 ASP A N 1
ATOM 722 C CA . ASP A 1 98 ? -3.926 -7.594 0.128 1 95.75 98 ASP A CA 1
ATOM 723 C C . ASP A 1 98 ? -5.078 -6.629 -0.152 1 95.75 98 ASP A C 1
ATOM 725 O O . ASP A 1 98 ? -5.703 -6.691 -1.213 1 95.75 98 ASP A O 1
ATOM 729 N N . ALA A 1 99 ? -5.328 -5.781 0.798 1 96.94 99 ALA A N 1
ATOM 730 C CA . ALA A 1 99 ? -6.414 -4.82 0.638 1 96.94 99 ALA A CA 1
ATOM 731 C C . ALA A 1 99 ? -6.125 -3.854 -0.506 1 96.94 99 ALA A C 1
ATOM 733 O O . ALA A 1 99 ? -7.02 -3.529 -1.293 1 96.94 99 ALA A O 1
ATOM 734 N N . LEU A 1 100 ? -4.887 -3.418 -0.623 1 98.19 100 LEU A N 1
ATOM 735 C CA . LEU A 1 100 ? -4.5 -2.508 -1.695 1 98.19 100 LEU A CA 1
ATOM 736 C C . LEU A 1 100 ? -4.598 -3.193 -3.053 1 98.19 100 LEU A C 1
ATOM 738 O O . LEU A 1 100 ? -5.055 -2.59 -4.027 1 98.19 100 LEU A O 1
ATOM 742 N N . ILE A 1 101 ? -4.215 -4.406 -3.131 1 98.62 101 ILE A N 1
ATOM 743 C CA . ILE A 1 101 ? -4.273 -5.18 -4.367 1 98.62 101 ILE A CA 1
ATOM 744 C C . ILE A 1 101 ? -5.73 -5.402 -4.766 1 98.62 101 ILE A C 1
ATOM 746 O O . ILE A 1 101 ? -6.094 -5.246 -5.934 1 98.62 101 ILE A O 1
ATOM 750 N N . ALA A 1 102 ? -6.539 -5.77 -3.787 1 98.62 102 ALA A N 1
ATOM 751 C CA . ALA A 1 102 ? -7.969 -5.93 -4.051 1 98.62 102 ALA A CA 1
ATOM 752 C C . ALA A 1 102 ? -8.57 -4.645 -4.602 1 98.62 102 ALA A C 1
ATOM 754 O O . ALA A 1 102 ? -9.312 -4.672 -5.586 1 98.62 102 ALA A O 1
ATOM 755 N N . ALA A 1 103 ? -8.25 -3.537 -3.975 1 98.75 103 ALA A N 1
ATOM 756 C CA . ALA A 1 103 ? -8.75 -2.244 -4.434 1 98.75 103 ALA A CA 1
ATOM 757 C C . ALA A 1 103 ? -8.312 -1.958 -5.863 1 98.75 103 ALA A C 1
ATOM 759 O O . ALA A 1 103 ? -9.07 -1.391 -6.652 1 98.75 103 ALA A O 1
ATOM 760 N N . THR A 1 104 ? -7.074 -2.318 -6.211 1 98.88 104 THR A N 1
ATOM 761 C CA . THR A 1 104 ? -6.562 -2.125 -7.562 1 98.88 104 THR A CA 1
ATOM 762 C C . THR A 1 104 ? -7.355 -2.955 -8.562 1 98.88 104 THR A C 1
ATOM 764 O O . THR A 1 104 ? -7.73 -2.461 -9.633 1 98.88 104 THR A O 1
ATOM 767 N N . ALA A 1 105 ? -7.637 -4.207 -8.234 1 98.88 105 ALA A N 1
ATOM 768 C CA . ALA A 1 105 ? -8.422 -5.066 -9.117 1 98.88 105 ALA A CA 1
ATOM 769 C C . ALA A 1 105 ? -9.812 -4.488 -9.352 1 98.88 105 ALA A C 1
ATOM 771 O O . ALA A 1 105 ? -10.289 -4.434 -10.492 1 98.88 105 ALA A O 1
ATOM 772 N N . ILE A 1 106 ? -10.453 -4.043 -8.312 1 98.81 106 ILE A N 1
ATOM 773 C CA . ILE A 1 106 ? -11.789 -3.465 -8.383 1 98.81 106 ILE A CA 1
ATOM 774 C C . ILE A 1 106 ? -11.773 -2.236 -9.289 1 98.81 106 ILE A C 1
ATOM 776 O O . ILE A 1 106 ? -12.633 -2.086 -10.156 1 98.81 106 ILE A O 1
ATOM 780 N N . ALA A 1 107 ? -10.812 -1.373 -9.086 1 98.69 107 ALA A N 1
ATOM 781 C CA . ALA A 1 107 ? -10.711 -0.142 -9.867 1 98.69 107 ALA A CA 1
ATOM 782 C C . ALA A 1 107 ? -10.555 -0.446 -11.359 1 98.69 107 ALA A C 1
ATOM 784 O O . ALA A 1 107 ? -11.031 0.309 -12.203 1 98.69 107 ALA A O 1
ATOM 785 N N . HIS A 1 108 ? -9.906 -1.54 -11.664 1 98.44 108 HIS A N 1
ATOM 786 C CA . HIS A 1 108 ? -9.641 -1.886 -13.062 1 98.44 108 HIS A CA 1
ATOM 787 C C . HIS A 1 108 ? -10.758 -2.764 -13.625 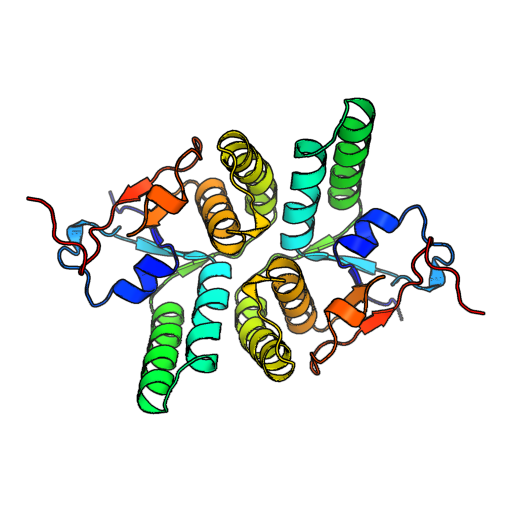1 98.44 108 HIS A C 1
ATOM 789 O O . HIS A 1 108 ? -10.742 -3.098 -14.812 1 98.44 108 HIS A O 1
ATOM 795 N N . GLY A 1 109 ? -11.656 -3.168 -12.766 1 98.25 109 GLY A N 1
ATOM 796 C CA . GLY A 1 109 ? -12.773 -3.979 -13.211 1 98.25 109 GLY A CA 1
ATOM 797 C C . GLY A 1 109 ? -12.367 -5.367 -13.664 1 98.25 109 GLY A C 1
ATOM 798 O O . GLY A 1 109 ? -12.914 -5.898 -14.633 1 98.25 109 GLY A O 1
ATOM 799 N N . VAL A 1 110 ? -11.352 -5.945 -13.062 1 98.62 110 VAL A N 1
ATOM 800 C CA . VAL A 1 110 ? -10.891 -7.285 -13.414 1 98.6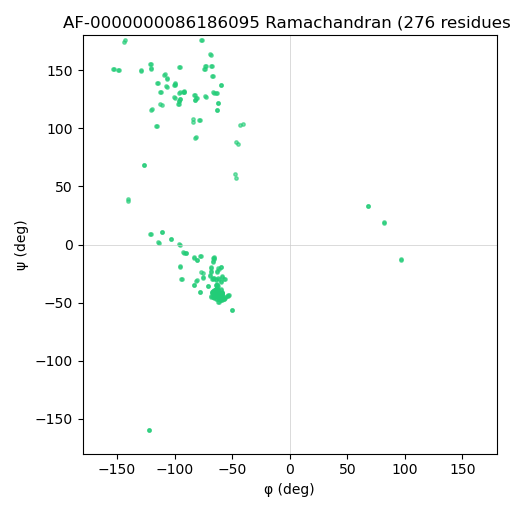2 110 VAL A CA 1
ATOM 801 C C . VAL A 1 110 ? -10.984 -8.203 -12.195 1 98.62 110 VAL A C 1
ATOM 803 O O . VAL A 1 110 ? -10.906 -7.738 -11.055 1 98.62 110 VAL A O 1
ATOM 806 N N . PRO A 1 111 ? -11.18 -9.484 -12.406 1 98.69 111 PRO A N 1
ATOM 807 C CA . PRO A 1 111 ? -11.156 -10.422 -11.281 1 98.69 111 PRO A CA 1
ATOM 808 C C . PRO A 1 111 ? -9.766 -10.555 -10.664 1 98.69 111 PRO A C 1
ATOM 810 O O . PRO A 1 111 ? -8.758 -10.305 -11.336 1 98.69 111 PRO A O 1
ATOM 813 N N . LEU A 1 112 ? -9.789 -10.898 -9.422 1 98.81 112 LEU A N 1
ATOM 814 C CA . LEU A 1 112 ? -8.57 -11.273 -8.727 1 98.81 112 LEU A CA 1
ATOM 815 C C . LEU A 1 112 ? -8.391 -12.789 -8.711 1 98.81 112 LEU A C 1
ATOM 817 O O . LEU A 1 112 ? -9.297 -13.523 -8.305 1 98.81 112 LEU A O 1
ATOM 821 N N . TYR A 1 113 ? -7.305 -13.227 -9.211 1 98.62 113 TYR A N 1
ATOM 822 C CA . TYR A 1 113 ? -6.922 -14.633 -9.156 1 98.62 113 TYR A CA 1
ATOM 823 C C . TYR A 1 113 ? -6.008 -14.906 -7.969 1 98.62 113 TYR A C 1
ATOM 825 O O . TYR A 1 113 ? -4.957 -14.273 -7.828 1 98.62 113 TYR A O 1
ATOM 833 N N . THR A 1 114 ? -6.41 -15.812 -7.203 1 98.31 114 THR A N 1
ATOM 834 C CA . THR A 1 114 ? -5.664 -16.016 -5.965 1 98.31 114 THR A CA 1
ATOM 835 C C . THR A 1 114 ? -5.707 -17.484 -5.547 1 98.31 114 THR A C 1
ATOM 837 O O . THR A 1 114 ? -6.703 -18.172 -5.773 1 98.31 114 THR A O 1
ATOM 840 N N . CYS A 1 115 ? -4.629 -17.906 -4.855 1 97.31 115 CYS A N 1
ATOM 841 C CA . CYS A 1 115 ? -4.559 -19.219 -4.223 1 97.31 115 CYS A CA 1
ATOM 842 C C . CYS A 1 115 ? -5.086 -19.172 -2.795 1 97.31 115 CYS A C 1
ATOM 844 O O . CYS A 1 115 ? -5.262 -20.203 -2.152 1 97.31 115 CYS A O 1
ATOM 846 N N . ASN A 1 116 ? -5.375 -18.016 -2.266 1 95.69 116 ASN A N 1
ATOM 847 C CA . ASN A 1 116 ? -5.84 -17.812 -0.896 1 95.69 116 ASN A CA 1
ATOM 848 C C . ASN A 1 116 ? -7.133 -17 -0.852 1 95.69 116 ASN A C 1
ATOM 850 O O . ASN A 1 116 ? -7.168 -15.906 -0.295 1 95.69 116 ASN A O 1
ATOM 854 N N . PRO A 1 117 ? -8.227 -17.578 -1.324 1 96.06 117 PRO A N 1
ATOM 855 C CA . PRO A 1 117 ? -9.469 -16.797 -1.43 1 96.06 117 PRO A CA 1
ATOM 856 C C . PRO A 1 117 ? -9.984 -16.328 -0.075 1 96.06 117 PRO A C 1
ATOM 858 O O . PRO A 1 117 ? -10.664 -15.297 0.003 1 96.06 117 PRO A O 1
ATOM 861 N N . GLN A 1 118 ? -9.633 -16.953 1.009 1 93.88 118 GLN A N 1
ATOM 862 C CA . GLN A 1 118 ? -10.117 -16.609 2.34 1 93.88 118 GLN A CA 1
ATOM 863 C C . GLN A 1 118 ? -9.609 -15.234 2.766 1 93.88 118 GLN A C 1
ATOM 865 O O . GLN A 1 118 ? -10.273 -14.531 3.531 1 93.88 118 GLN A O 1
ATOM 870 N N . ASP A 1 119 ? -8.484 -14.852 2.283 1 93.31 119 ASP A N 1
ATOM 871 C CA . ASP A 1 119 ? -7.898 -13.562 2.637 1 93.31 119 ASP A CA 1
ATOM 872 C C . ASP A 1 119 ? -8.734 -12.414 2.092 1 93.31 119 ASP A C 1
ATOM 874 O O . ASP A 1 119 ? -8.586 -11.266 2.531 1 93.31 119 ASP A O 1
ATOM 878 N N . PHE A 1 120 ? -9.656 -12.688 1.171 1 95.44 120 PHE A N 1
ATOM 879 C CA . PHE A 1 120 ? -10.414 -11.648 0.491 1 95.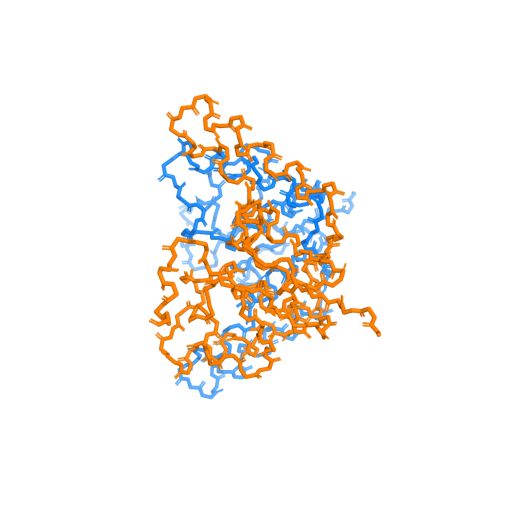44 120 PHE A CA 1
ATOM 880 C C . PHE A 1 120 ? -11.914 -11.828 0.721 1 95.44 120 PHE A C 1
ATOM 882 O O . PHE A 1 120 ? -12.727 -11.18 0.067 1 95.44 120 PHE A O 1
ATOM 889 N N . GLU A 1 121 ? -12.188 -12.734 1.6 1 94 121 GLU A N 1
ATOM 890 C CA . GLU A 1 121 ? -13.594 -13.008 1.885 1 94 121 GLU A CA 1
ATOM 891 C C . GLU A 1 121 ? -14.305 -11.766 2.395 1 94 121 GLU A C 1
ATOM 893 O O . GLU A 1 121 ? -13.758 -11.008 3.199 1 94 121 GLU A O 1
ATOM 898 N N . GLY A 1 122 ? -15.539 -11.547 1.877 1 92.75 122 GLY A N 1
ATOM 899 C CA . GLY A 1 122 ? -16.375 -10.461 2.373 1 92.75 122 GLY A CA 1
ATOM 900 C C . GLY A 1 122 ? -16.281 -9.203 1.528 1 92.75 122 GLY A C 1
ATOM 901 O O . GLY A 1 122 ? -17.094 -8.289 1.685 1 92.75 122 GLY A O 1
ATOM 902 N N . ILE A 1 123 ? -15.305 -9.156 0.636 1 96.31 123 ILE A N 1
ATOM 903 C CA . ILE A 1 123 ? -15.203 -8.008 -0.256 1 96.31 123 ILE A CA 1
ATOM 904 C C . ILE A 1 123 ? -16.156 -8.195 -1.441 1 96.31 123 ILE A C 1
ATOM 906 O O . ILE A 1 123 ? -15.75 -8.703 -2.49 1 96.31 123 ILE A O 1
ATOM 910 N N . GLY A 1 124 ? -17.312 -7.715 -1.328 1 96.12 124 GLY A N 1
ATOM 911 C CA . GLY A 1 124 ? -18.391 -7.973 -2.273 1 96.12 124 GLY A CA 1
ATOM 912 C C . GLY A 1 124 ? -18.094 -7.457 -3.67 1 96.12 124 GLY A C 1
ATOM 913 O O . GLY A 1 124 ? -18.5 -8.07 -4.66 1 96.12 124 GLY A O 1
ATOM 914 N N . ALA A 1 125 ? -17.422 -6.363 -3.791 1 97.81 125 ALA A N 1
ATOM 915 C CA . ALA A 1 125 ? -17.156 -5.719 -5.078 1 97.81 125 ALA A CA 1
ATOM 916 C C . ALA A 1 125 ? -16.047 -6.434 -5.836 1 97.81 125 ALA A C 1
ATOM 918 O O . ALA A 1 125 ? -15.812 -6.156 -7.016 1 97.81 125 ALA A O 1
ATOM 919 N N . LEU A 1 126 ? -15.391 -7.34 -5.191 1 98.44 126 LEU A N 1
ATOM 920 C CA . LEU A 1 126 ? -14.258 -8.031 -5.785 1 98.44 126 LEU A CA 1
ATOM 921 C C . LEU A 1 126 ? -14.68 -9.375 -6.367 1 98.44 126 LEU A C 1
ATOM 923 O O . LEU A 1 126 ? -15.242 -10.211 -5.66 1 98.44 126 LEU A O 1
ATOM 927 N N . GLU A 1 127 ? -14.469 -9.539 -7.621 1 98.38 127 GLU A N 1
ATOM 928 C CA . GLU A 1 127 ? -14.633 -10.852 -8.234 1 98.38 127 GLU A CA 1
ATOM 929 C C . GLU A 1 127 ? -13.391 -11.719 -8.023 1 98.38 127 GLU A C 1
ATOM 931 O O . GLU A 1 127 ? -12.289 -11.328 -8.406 1 98.38 127 GLU A O 1
ATOM 936 N N . ILE A 1 128 ? -13.602 -12.875 -7.449 1 98.38 128 ILE A N 1
ATOM 937 C CA . ILE A 1 128 ? -12.477 -13.742 -7.113 1 98.38 128 ILE A CA 1
ATOM 938 C C . ILE A 1 128 ? -12.508 -14.992 -7.988 1 98.38 128 ILE A C 1
ATOM 940 O O . ILE A 1 128 ? -13.57 -15.594 -8.18 1 98.38 128 ILE A O 1
ATOM 944 N N . HIS A 1 129 ? -11.406 -15.273 -8.539 1 98.25 129 HIS A N 1
ATOM 945 C CA . HIS A 1 129 ? -11.172 -16.562 -9.18 1 98.25 129 HIS A CA 1
ATOM 946 C C . HIS A 1 129 ? -10.133 -17.375 -8.406 1 98.25 129 HIS A C 1
ATOM 948 O O . HIS A 1 129 ? -8.992 -16.938 -8.258 1 98.25 129 HIS A O 1
ATOM 954 N N . VAL A 1 130 ? -10.578 -18.484 -8 1 98 130 VAL A N 1
ATOM 955 C CA . VAL A 1 130 ? -9.711 -19.328 -7.168 1 98 130 VAL A CA 1
ATOM 956 C C . VAL A 1 130 ? -8.734 -20.094 -8.055 1 98 130 VAL A C 1
ATOM 958 O O . VAL A 1 130 ? -9.141 -20.719 -9.039 1 98 130 VAL A O 1
ATOM 961 N N . VAL A 1 131 ? -7.48 -19.969 -7.766 1 97.94 131 VAL A N 1
ATOM 962 C CA . VAL A 1 131 ? -6.426 -20.812 -8.32 1 97.94 131 VAL A CA 1
ATOM 963 C C . VAL A 1 131 ? -6.039 -21.891 -7.309 1 97.94 131 VAL A C 1
ATOM 965 O O . VAL A 1 131 ? -5.711 -21.578 -6.16 1 97.94 131 VAL A O 1
ATOM 968 N N . THR A 1 132 ? -6.074 -23.094 -7.727 1 96.75 132 THR A N 1
ATOM 969 C CA . THR A 1 132 ? -5.797 -24.203 -6.809 1 96.75 132 THR A CA 1
ATOM 970 C C . THR A 1 132 ? -4.375 -24.109 -6.262 1 96.75 132 THR A C 1
ATOM 972 O O . THR A 1 132 ? -3.414 -24.031 -7.031 1 96.75 132 THR A O 1
ATOM 975 N N . HIS A 1 133 ? -4.301 -24.031 -4.957 1 95.69 133 HIS A N 1
ATOM 976 C CA . HIS A 1 133 ? -2.982 -24.031 -4.332 1 95.69 133 HIS A CA 1
ATOM 977 C C . HIS A 1 133 ? -2.248 -25.344 -4.586 1 95.69 133 HIS A C 1
ATOM 979 O O . HIS A 1 133 ? -2.787 -26.422 -4.332 1 95.69 133 HIS A O 1
ATOM 985 N N . PRO A 1 134 ? -1.063 -25.281 -5.012 1 92.94 134 PRO A N 1
ATOM 986 C CA . PRO A 1 134 ? -0.392 -26.516 -5.43 1 92.94 134 PRO A CA 1
ATOM 987 C C . PRO A 1 134 ? -0.08 -27.453 -4.262 1 92.94 134 PRO A C 1
ATOM 989 O O . PRO A 1 134 ? 0.087 -28.656 -4.457 1 92.94 134 PRO A O 1
ATOM 992 N N . ASP A 1 135 ? 0.088 -26.938 -3.041 1 89.25 135 ASP A N 1
ATOM 993 C CA . ASP A 1 135 ? 0.416 -27.781 -1.893 1 89.25 135 ASP A CA 1
ATOM 994 C C . ASP A 1 135 ? -0.843 -28.172 -1.126 1 89.25 135 ASP A C 1
ATOM 996 O O . ASP A 1 135 ? -0.779 -28.969 -0.191 1 89.25 135 ASP A O 1
ATOM 1000 N N . ARG A 1 136 ? -1.867 -27.516 -1.276 1 74.38 136 ARG A N 1
ATOM 1001 C CA . ARG A 1 136 ? -3.08 -27.844 -0.532 1 74.38 136 ARG A CA 1
ATOM 1002 C C . ARG A 1 136 ? -3.867 -28.953 -1.223 1 74.38 136 ARG A C 1
ATOM 1004 O O . ARG A 1 136 ? -4.004 -28.953 -2.447 1 74.38 136 ARG A O 1
ATOM 1011 N N . ALA A 1 137 ? -3.756 -30.141 -0.591 1 58 137 ALA A N 1
ATOM 1012 C CA . ALA A 1 137 ? -4.43 -31.359 -1.065 1 58 137 ALA A CA 1
ATOM 1013 C C . ALA A 1 137 ? -5.848 -31.031 -1.539 1 58 137 ALA A C 1
ATOM 1015 O O . ALA A 1 137 ? -6.562 -30.266 -0.903 1 58 137 ALA A O 1
ATOM 1016 N N . VAL A 1 138 ? -6.012 -30.984 -2.885 1 52.16 138 VAL A N 1
ATOM 1017 C CA . VAL A 1 138 ? -7.375 -30.922 -3.41 1 52.16 138 VAL A CA 1
ATOM 1018 C C . VAL A 1 138 ? -8.242 -31.953 -2.703 1 52.16 138 VAL A C 1
ATOM 1020 O O . VAL A 1 138 ? -7.895 -33.125 -2.641 1 52.16 138 VAL A O 1
ATOM 1023 N N . ASP A 1 139 ? -8.812 -31.516 -1.581 1 43.81 139 ASP A N 1
ATOM 1024 C CA . ASP A 1 139 ? -9.766 -32.531 -1.183 1 43.81 139 ASP A CA 1
ATOM 1025 C C . ASP A 1 139 ? -10.625 -33 -2.365 1 43.81 139 ASP A C 1
ATOM 1027 O O . ASP A 1 139 ? -11.391 -32.188 -2.914 1 43.81 139 ASP A O 1
ATOM 1031 N N . GLY A 1 140 ? -10.109 -33.469 -3.373 1 33.59 140 GLY A N 1
ATOM 1032 C CA . GLY A 1 140 ? -11.023 -34.344 -4.109 1 33.59 140 GLY A CA 1
ATOM 1033 C C . GLY A 1 140 ? -11.625 -35.438 -3.252 1 33.59 140 GLY A C 1
ATOM 1034 O O . GLY A 1 140 ? -11.07 -35.781 -2.209 1 33.59 140 GLY A O 1
ATOM 1035 N N . MET B 1 1 ? 13.039 29.469 -5.16 1 67.94 1 MET B N 1
ATOM 1036 C CA . MET B 1 1 ? 12.766 28.203 -5.855 1 67.94 1 MET B CA 1
ATOM 1037 C C . MET B 1 1 ? 11.625 27.453 -5.18 1 67.94 1 MET B C 1
ATOM 1039 O O . MET B 1 1 ? 11.578 27.359 -3.953 1 67.94 1 MET B O 1
ATOM 1043 N N . THR B 1 2 ? 10.562 27.203 -5.805 1 88.94 2 THR B N 1
ATOM 1044 C CA . THR B 1 2 ? 9.367 26.578 -5.258 1 88.94 2 THR B CA 1
ATOM 1045 C C . THR B 1 2 ? 9.664 25.156 -4.801 1 88.94 2 THR B C 1
ATOM 1047 O O . THR B 1 2 ? 10.266 24.375 -5.543 1 88.94 2 THR B O 1
ATOM 1050 N N . THR B 1 3 ? 9.555 24.891 -3.564 1 94.25 3 THR B N 1
ATOM 1051 C CA . THR B 1 3 ? 9.844 23.594 -2.99 1 94.25 3 THR B CA 1
ATOM 1052 C C . THR B 1 3 ? 8.641 22.656 -3.145 1 94.25 3 THR B C 1
ATOM 1054 O O . THR B 1 3 ? 7.5 23.062 -2.902 1 94.25 3 THR B O 1
ATOM 1057 N N . ARG B 1 4 ? 8.938 21.5 -3.684 1 97.25 4 ARG B N 1
ATOM 1058 C CA . ARG B 1 4 ? 7.949 20.438 -3.764 1 97.25 4 ARG B CA 1
ATOM 1059 C C . ARG B 1 4 ? 8.258 19.328 -2.766 1 97.25 4 ARG B C 1
ATOM 1061 O O . ARG B 1 4 ? 9.422 18.953 -2.594 1 97.25 4 ARG B O 1
ATOM 1068 N N . GLY B 1 5 ? 7.223 18.812 -2.053 1 98.38 5 GLY B N 1
ATOM 1069 C CA . GLY B 1 5 ? 7.422 17.766 -1.056 1 98.38 5 GLY B CA 1
ATOM 1070 C C . GLY B 1 5 ? 6.195 16.906 -0.845 1 98.38 5 GLY B C 1
ATOM 1071 O O . GLY B 1 5 ? 5.07 17.344 -1.078 1 98.38 5 GLY B O 1
ATOM 1072 N N . MET B 1 6 ? 6.438 15.695 -0.473 1 98.75 6 MET B N 1
ATOM 1073 C CA . MET B 1 6 ? 5.355 14.766 -0.184 1 98.75 6 MET B CA 1
ATOM 1074 C C . MET B 1 6 ? 4.988 14.797 1.296 1 98.75 6 MET B C 1
ATOM 1076 O O . MET B 1 6 ? 5.867 14.781 2.16 1 98.75 6 MET B O 1
ATOM 1080 N N . LEU B 1 7 ? 3.689 14.898 1.581 1 98.38 7 LEU B N 1
ATOM 1081 C CA . LEU B 1 7 ? 3.197 14.812 2.951 1 98.38 7 LEU B CA 1
ATOM 1082 C C . LEU B 1 7 ? 2.816 13.375 3.299 1 98.38 7 LEU B C 1
ATOM 1084 O O . LEU B 1 7 ? 2.15 12.703 2.512 1 98.38 7 LEU B O 1
ATOM 1088 N N . ASP B 1 8 ? 3.287 12.891 4.43 1 97.56 8 ASP B N 1
ATOM 1089 C CA . ASP B 1 8 ? 2.77 11.594 4.848 1 97.56 8 ASP B CA 1
ATOM 1090 C C . ASP B 1 8 ? 1.368 11.727 5.441 1 97.56 8 ASP B C 1
ATOM 1092 O O . ASP B 1 8 ? 0.866 12.836 5.617 1 97.56 8 ASP B O 1
ATOM 1096 N N . THR B 1 9 ? 0.778 10.641 5.777 1 95.81 9 THR B N 1
ATOM 1097 C CA . THR B 1 9 ? -0.637 10.609 6.129 1 95.81 9 THR B CA 1
ATOM 1098 C C . THR B 1 9 ? -0.89 11.391 7.414 1 95.81 9 THR B C 1
ATOM 1100 O O . THR B 1 9 ? -1.82 12.195 7.488 1 95.81 9 THR B O 1
ATOM 1103 N N . ALA B 1 10 ? -0.048 11.172 8.43 1 93.62 10 ALA B N 1
ATOM 1104 C CA . ALA B 1 10 ? -0.241 11.867 9.695 1 93.62 10 ALA B CA 1
ATOM 1105 C C . ALA B 1 10 ? -0.171 13.375 9.516 1 93.62 10 ALA B C 1
ATOM 1107 O O . ALA B 1 10 ? -0.953 14.117 10.109 1 93.62 10 ALA B O 1
ATOM 1108 N N . THR B 1 11 ? 0.784 13.789 8.727 1 96.44 11 THR B N 1
ATOM 1109 C CA . THR B 1 11 ? 0.953 15.219 8.477 1 96.44 11 THR B CA 1
ATOM 1110 C C . THR B 1 11 ? -0.262 15.789 7.75 1 96.44 11 THR B C 1
ATOM 1112 O O . THR B 1 11 ? -0.723 16.891 8.062 1 96.44 11 THR B O 1
ATOM 1115 N N . VAL B 1 12 ? -0.837 15.102 6.82 1 96.62 12 VAL B N 1
ATOM 1116 C CA . VAL B 1 12 ? -2.033 15.539 6.109 1 96.62 12 VAL B CA 1
ATOM 1117 C C . VAL B 1 12 ? -3.184 15.727 7.094 1 96.62 12 VAL B C 1
ATOM 1119 O O . VAL B 1 12 ? -3.91 16.719 7.027 1 96.62 12 VAL B O 1
ATOM 1122 N N . ILE B 1 13 ? -3.34 14.836 7.992 1 94.25 13 ILE B N 1
ATOM 1123 C CA . ILE B 1 13 ? -4.41 14.875 8.984 1 94.25 13 ILE B CA 1
ATOM 1124 C C . ILE B 1 13 ? -4.246 16.094 9.875 1 94.25 13 ILE B C 1
ATOM 1126 O O . ILE B 1 13 ? -5.234 16.719 10.273 1 94.25 13 ILE B O 1
ATOM 1130 N N . LEU B 1 14 ? -3.014 16.469 10.148 1 93.88 14 LEU B N 1
ATOM 1131 C CA . LEU B 1 14 ? -2.719 17.516 11.125 1 93.88 14 LEU B CA 1
ATOM 1132 C C . LEU B 1 14 ? -2.557 18.875 10.453 1 93.88 14 LEU B C 1
ATOM 1134 O O . LEU B 1 14 ? -2.277 19.875 11.117 1 93.88 14 LEU B O 1
ATOM 1138 N N . LEU B 1 15 ? -2.689 18.938 9.164 1 93.62 15 LEU B N 1
ATOM 1139 C CA . LEU B 1 15 ? -2.344 20.141 8.398 1 93.62 15 LEU B CA 1
ATOM 1140 C C . LEU B 1 15 ? -3.039 21.359 8.961 1 93.62 15 LEU B C 1
ATOM 1142 O O . LEU B 1 15 ? -2.426 22.422 9.086 1 93.62 15 LEU B O 1
ATOM 1146 N N . GLY B 1 16 ? -4.301 21.281 9.305 1 90.19 16 GLY B N 1
ATOM 1147 C CA . GLY B 1 16 ? -5.059 22.422 9.82 1 90.19 16 GLY B CA 1
ATOM 1148 C C . GLY B 1 16 ? -4.566 22.906 11.164 1 90.19 16 GLY B C 1
ATOM 1149 O O . GLY B 1 16 ? -4.922 24 11.602 1 90.19 16 GLY B O 1
ATOM 1150 N N . ARG B 1 17 ? -3.74 22.109 11.781 1 93 17 ARG B N 1
ATOM 1151 C CA . ARG B 1 17 ? -3.287 22.438 13.133 1 93 17 ARG B CA 1
ATOM 1152 C C . ARG B 1 17 ? -1.793 22.75 13.148 1 93 17 ARG B C 1
ATOM 1154 O O . ARG B 1 17 ? -1.208 22.953 14.211 1 93 17 ARG B O 1
ATOM 1161 N N . VAL B 1 18 ? -1.203 22.703 11.984 1 93.5 18 VAL B N 1
ATOM 1162 C CA . VAL B 1 18 ? 0.222 23.016 11.914 1 93.5 18 VAL B CA 1
ATOM 1163 C C . VAL B 1 18 ? 0.45 24.469 12.281 1 93.5 18 VAL B C 1
ATOM 1165 O O . VAL B 1 18 ? -0.204 25.359 11.734 1 93.5 18 VAL B O 1
ATOM 1168 N N . ASN B 1 19 ? 1.354 24.719 13.156 1 91.81 19 ASN B N 1
ATOM 1169 C CA . ASN B 1 19 ? 1.565 26.047 13.703 1 91.81 19 ASN B CA 1
ATOM 1170 C C . ASN B 1 19 ? 2.33 26.938 12.727 1 91.81 19 ASN B C 1
ATOM 1172 O O . ASN B 1 19 ? 2.025 28.125 12.586 1 91.81 19 ASN B O 1
ATOM 1176 N N . ASP B 1 20 ? 3.301 26.484 12.07 1 94.81 20 ASP B N 1
ATOM 1177 C CA . ASP B 1 20 ? 4.152 27.25 11.156 1 94.81 20 ASP B CA 1
ATOM 1178 C C . ASP B 1 20 ? 4.02 26.734 9.727 1 94.81 20 ASP B C 1
ATOM 1180 O O . ASP B 1 20 ? 4.695 25.781 9.336 1 94.81 20 ASP B O 1
ATOM 1184 N N . PRO B 1 21 ? 3.295 27.406 8.914 1 92 21 PRO B N 1
ATOM 1185 C CA . PRO B 1 21 ? 3.146 26.984 7.52 1 92 21 PRO B CA 1
ATOM 1186 C C . PRO B 1 21 ? 4.469 26.984 6.762 1 92 21 PRO B C 1
ATOM 1188 O O . PRO B 1 21 ? 4.578 26.344 5.707 1 92 21 PRO B O 1
ATOM 1191 N N . GLY B 1 22 ? 5.418 27.734 7.301 1 95 22 GLY B N 1
ATOM 1192 C CA . GLY B 1 22 ? 6.723 27.766 6.668 1 95 22 GLY B CA 1
ATOM 1193 C C . GLY B 1 22 ? 7.453 26.438 6.719 1 95 22 GLY B C 1
ATOM 1194 O O . GLY B 1 22 ? 8.445 26.25 6.012 1 95 22 GLY B O 1
ATOM 1195 N N . GLU B 1 23 ? 6.938 25.5 7.5 1 96.69 23 GLU B N 1
ATOM 1196 C CA . GLU B 1 23 ? 7.527 24.172 7.594 1 96.69 23 GLU B CA 1
ATOM 1197 C C . GLU B 1 23 ? 7.047 23.281 6.457 1 96.69 23 GLU B C 1
ATOM 1199 O O . GLU B 1 23 ? 7.582 22.188 6.254 1 96.69 23 GLU B O 1
ATOM 1204 N N . LEU B 1 24 ? 6.094 23.703 5.77 1 96.81 24 LEU B N 1
ATOM 1205 C CA . LEU B 1 24 ? 5.527 22.922 4.672 1 96.81 24 LEU B CA 1
ATOM 1206 C C . LEU B 1 24 ? 6.148 23.328 3.342 1 96.81 24 LEU B C 1
ATOM 1208 O O . LEU B 1 24 ? 6.664 24.438 3.207 1 96.81 24 LEU B O 1
ATOM 1212 N N . PRO B 1 25 ? 6.176 22.438 2.428 1 97.06 25 PRO B N 1
ATOM 1213 C CA . PRO B 1 25 ? 6.652 22.844 1.1 1 97.06 25 PRO B CA 1
ATOM 1214 C C . PRO B 1 25 ? 5.691 23.781 0.385 1 97.06 25 PRO B C 1
ATOM 1216 O O . PRO B 1 25 ? 4.523 23.891 0.767 1 97.06 25 PRO B O 1
ATOM 1219 N N . ASP B 1 26 ? 6.203 24.438 -0.639 1 96 26 ASP B N 1
ATOM 1220 C CA . ASP B 1 26 ? 5.371 25.297 -1.464 1 96 26 ASP B CA 1
ATOM 1221 C C . ASP B 1 26 ? 4.324 24.484 -2.227 1 96 26 ASP B C 1
ATOM 1223 O O . ASP B 1 26 ? 3.186 24.938 -2.396 1 96 26 ASP B O 1
ATOM 1227 N N . GLU B 1 27 ? 4.746 23.359 -2.707 1 96.25 27 GLU B N 1
ATOM 1228 C CA . GLU B 1 27 ? 3.877 22.438 -3.43 1 96.25 27 GLU B CA 1
ATOM 1229 C C . GLU B 1 27 ? 3.793 21.078 -2.723 1 96.25 27 GLU B C 1
ATOM 1231 O O . GLU B 1 27 ? 4.793 20.375 -2.617 1 96.25 27 GLU B O 1
ATOM 1236 N N . CYS B 1 28 ? 2.611 20.844 -2.322 1 96.81 28 CYS B N 1
ATOM 1237 C CA . CYS B 1 28 ? 2.385 19.578 -1.61 1 96.81 28 CYS B CA 1
ATOM 1238 C C . CYS B 1 28 ? 1.87 18.5 -2.555 1 96.81 28 CYS B C 1
ATOM 1240 O O . CYS B 1 28 ? 0.935 18.734 -3.322 1 96.81 28 CYS B O 1
ATOM 1242 N N . ILE B 1 29 ? 2.518 17.359 -2.471 1 98.31 29 ILE B N 1
ATOM 1243 C CA . ILE B 1 29 ? 1.955 16.188 -3.139 1 98.31 29 ILE B CA 1
ATOM 1244 C C . ILE B 1 29 ? 1.683 15.094 -2.115 1 98.31 29 ILE B C 1
ATOM 1246 O O . ILE B 1 29 ? 2.24 15.109 -1.015 1 98.31 29 ILE B O 1
ATOM 1250 N N . VAL B 1 30 ? 0.751 14.227 -2.467 1 98.62 30 VAL B N 1
ATOM 1251 C CA . VAL B 1 30 ? 0.461 13.047 -1.653 1 98.62 30 VAL B CA 1
ATOM 1252 C C . VAL B 1 30 ? 0.478 11.797 -2.527 1 98.62 30 VAL B C 1
ATOM 1254 O O . VAL B 1 30 ? 0.238 11.875 -3.736 1 98.62 30 VAL B O 1
ATOM 1257 N N . SER B 1 31 ? 0.848 10.695 -1.901 1 98.81 31 SER B N 1
ATOM 1258 C CA . SER B 1 31 ? 0.728 9.398 -2.568 1 98.81 31 SER B CA 1
ATOM 1259 C C . SER B 1 31 ? -0.727 8.945 -2.635 1 98.81 31 SER B C 1
ATOM 1261 O O . SER B 1 31 ? -1.517 9.242 -1.736 1 98.81 31 SER B O 1
ATOM 1263 N N . ALA B 1 32 ? -1.068 8.172 -3.656 1 98.75 32 ALA B N 1
ATOM 1264 C CA . ALA B 1 32 ? -2.375 7.523 -3.678 1 98.75 32 ALA B CA 1
ATOM 1265 C C . ALA B 1 32 ? -2.582 6.664 -2.434 1 98.75 32 ALA B C 1
ATOM 1267 O O . ALA B 1 32 ? -3.705 6.527 -1.944 1 98.75 32 ALA B O 1
ATOM 1268 N N . VAL B 1 33 ? -1.519 6.117 -1.854 1 98.5 33 VAL B N 1
ATOM 1269 C CA . VAL B 1 33 ? -1.562 5.312 -0.637 1 98.5 33 VAL B CA 1
ATOM 1270 C C . VAL B 1 33 ? -2.051 6.164 0.531 1 98.5 33 VAL B C 1
ATOM 1272 O O . VAL B 1 33 ? -2.795 5.684 1.39 1 98.5 33 VAL B O 1
ATOM 1275 N N . THR B 1 34 ? -1.633 7.426 0.575 1 98 34 THR B N 1
ATOM 1276 C CA . THR B 1 34 ? -2.094 8.352 1.601 1 98 34 THR B CA 1
ATOM 1277 C C . THR B 1 34 ? -3.609 8.516 1.545 1 98 34 THR B C 1
ATOM 1279 O O . THR B 1 34 ? -4.281 8.469 2.578 1 98 34 THR B O 1
ATOM 1282 N N . LEU B 1 35 ? -4.16 8.648 0.355 1 97.81 35 LEU B N 1
ATOM 1283 C CA . LEU B 1 35 ? -5.602 8.805 0.196 1 97.81 35 LEU B CA 1
ATOM 1284 C C . LEU B 1 35 ? -6.332 7.535 0.628 1 97.81 35 LEU B C 1
ATOM 1286 O O . LEU B 1 35 ? -7.402 7.605 1.234 1 97.81 35 LEU B O 1
ATOM 1290 N N . ALA B 1 36 ? -5.77 6.398 0.294 1 97.62 36 ALA B N 1
ATOM 1291 C CA . ALA B 1 36 ? -6.34 5.133 0.753 1 97.62 36 ALA B CA 1
ATOM 1292 C C . ALA B 1 36 ? -6.406 5.082 2.277 1 97.62 36 ALA B C 1
ATOM 1294 O O . ALA B 1 36 ? -7.441 4.723 2.848 1 97.62 36 ALA B O 1
ATOM 1295 N N . GLU B 1 37 ? -5.332 5.473 2.93 1 96.06 37 GLU B N 1
ATOM 1296 C CA . GLU B 1 37 ? -5.301 5.492 4.391 1 96.06 37 GLU B CA 1
ATOM 1297 C C . GLU B 1 37 ? -6.359 6.438 4.953 1 96.06 37 GLU B C 1
ATOM 1299 O O . GLU B 1 37 ? -7.059 6.094 5.906 1 96.06 37 GLU B O 1
ATOM 1304 N N . LEU B 1 38 ? -6.461 7.602 4.383 1 96.44 38 LEU B N 1
ATOM 1305 C CA . LEU B 1 38 ? -7.402 8.609 4.855 1 96.44 38 LEU B CA 1
ATOM 1306 C C . LEU B 1 38 ? -8.844 8.125 4.691 1 96.44 38 LEU B C 1
ATOM 1308 O O . LEU B 1 38 ? -9.719 8.508 5.469 1 96.44 38 LEU B O 1
ATOM 1312 N N . SER B 1 39 ? -9.078 7.297 3.691 1 96.38 39 SER B N 1
ATOM 1313 C CA . SER B 1 39 ? -10.438 6.844 3.406 1 96.38 39 SER B CA 1
ATOM 1314 C C . SER B 1 39 ? -10.953 5.93 4.512 1 96.38 39 SER B C 1
ATOM 1316 O O . SER B 1 39 ? -12.164 5.707 4.625 1 96.38 39 SER B O 1
ATOM 1318 N N . VAL B 1 40 ? -10.094 5.344 5.324 1 94.38 40 VAL B N 1
ATOM 1319 C CA . VAL B 1 40 ? -10.461 4.449 6.414 1 94.38 40 VAL B CA 1
ATOM 1320 C C . VAL B 1 40 ? -11.023 5.258 7.582 1 94.38 40 VAL B C 1
ATOM 1322 O O . VAL B 1 40 ? -11.844 4.758 8.359 1 94.38 40 VAL B O 1
ATOM 1325 N N . GLY B 1 41 ? -10.594 6.477 7.719 1 94 41 GLY B N 1
ATOM 1326 C CA . GLY B 1 41 ? -10.953 7.332 8.844 1 94 41 GLY B CA 1
ATOM 1327 C C . GLY B 1 41 ? -12.445 7.375 9.102 1 94 41 GLY B C 1
ATOM 1328 O O . GLY B 1 41 ? -12.898 7.047 10.203 1 94 41 GLY B O 1
ATOM 1329 N N . PRO B 1 42 ? -13.203 7.75 8.086 1 95.31 42 PRO B N 1
ATOM 1330 C CA . PRO B 1 42 ? -14.656 7.844 8.281 1 95.31 42 PRO B CA 1
ATOM 1331 C C . PRO B 1 42 ? -15.281 6.523 8.719 1 95.31 42 PRO B C 1
ATOM 1333 O O . PRO B 1 42 ? -16.281 6.516 9.438 1 95.31 42 PRO B O 1
ATOM 1336 N N . LEU B 1 43 ? -14.656 5.402 8.359 1 92.19 43 LEU B N 1
ATOM 1337 C CA . LEU B 1 43 ? -15.211 4.082 8.625 1 92.19 43 LEU B CA 1
ATOM 1338 C C . LEU B 1 43 ? -15.023 3.695 10.086 1 92.19 43 LEU B C 1
ATOM 1340 O O . LEU B 1 43 ? -15.727 2.826 10.602 1 92.19 43 LEU B O 1
ATOM 1344 N N . VAL B 1 44 ? -14.047 4.285 10.734 1 91.56 44 VAL B N 1
ATOM 1345 C CA . VAL B 1 44 ? -13.727 3.871 12.094 1 91.56 44 VAL B CA 1
ATOM 1346 C C . VAL B 1 44 ? -14.094 4.984 13.07 1 91.56 44 VAL B C 1
ATOM 1348 O O . VAL B 1 44 ? -13.656 4.973 14.227 1 91.56 44 VAL B O 1
ATOM 1351 N N . ALA B 1 45 ? -14.789 5.93 12.562 1 93.69 45 ALA B N 1
ATOM 1352 C CA . ALA B 1 45 ? -15.227 7.023 13.422 1 93.69 45 ALA B CA 1
ATOM 1353 C C . ALA B 1 45 ? -16.234 6.539 14.461 1 93.69 45 ALA B C 1
ATOM 1355 O O . ALA B 1 45 ? -17.109 5.719 14.148 1 93.69 45 ALA B O 1
ATOM 1356 N N . ASP B 1 46 ? -16.172 7.105 15.617 1 92.81 46 ASP B N 1
ATOM 1357 C CA . ASP B 1 46 ? -16.969 6.648 16.75 1 92.81 46 ASP B CA 1
ATOM 1358 C C . ASP B 1 46 ? -18.391 7.199 16.688 1 92.81 46 ASP B C 1
ATOM 1360 O O . ASP B 1 46 ? -19.297 6.66 17.328 1 92.81 46 ASP B O 1
ATOM 1364 N N . ASP B 1 47 ? -18.516 8.383 16.125 1 95.88 47 ASP B N 1
ATOM 1365 C CA . ASP B 1 47 ? -19.828 9.008 15.992 1 95.88 47 ASP B CA 1
ATOM 1366 C C . ASP B 1 47 ? -19.953 9.766 14.68 1 95.88 47 ASP B C 1
ATOM 1368 O O . ASP B 1 47 ? -18.984 9.867 13.914 1 95.88 47 ASP B O 1
ATOM 1372 N N . GLU B 1 48 ? -21.172 10.281 14.469 1 96.44 48 GLU B N 1
ATOM 1373 C CA . GLU B 1 48 ? -21.516 10.891 13.188 1 96.44 48 GLU B CA 1
ATOM 1374 C C . GLU B 1 48 ? -20.719 12.18 12.969 1 96.44 48 GLU B C 1
ATOM 1376 O O . GLU B 1 48 ? -20.281 12.469 11.852 1 96.44 48 GLU B O 1
ATOM 1381 N N . ARG B 1 49 ? -20.594 12.945 13.953 1 96.75 49 ARG B N 1
ATOM 1382 C CA . ARG B 1 49 ? -19.844 14.188 13.836 1 96.75 49 ARG B CA 1
ATOM 1383 C C . ARG B 1 49 ? -18.391 13.922 13.438 1 96.75 49 ARG B C 1
ATOM 1385 O O . ARG B 1 49 ? -17.859 14.57 12.539 1 96.75 49 ARG B O 1
ATOM 1392 N N . GLU B 1 50 ? -17.797 12.992 14.094 1 95.94 50 GLU B N 1
ATOM 1393 C CA . GLU B 1 50 ? -16.422 12.602 13.773 1 95.94 50 GLU B CA 1
ATOM 1394 C C . GLU B 1 50 ? -16.328 12.031 12.359 1 95.94 50 GLU B C 1
ATOM 1396 O O . GLU B 1 50 ? -15.375 12.312 11.633 1 95.94 50 GLU B O 1
ATOM 1401 N N . ARG B 1 51 ? -17.344 11.258 12 1 96.75 51 ARG B N 1
ATOM 1402 C CA . ARG B 1 51 ? -17.375 10.68 10.664 1 96.75 51 ARG B CA 1
ATOM 1403 C C . ARG B 1 51 ? -17.406 11.766 9.594 1 96.75 51 ARG B C 1
ATOM 1405 O O . ARG B 1 51 ? -16.656 11.703 8.625 1 96.75 51 ARG B O 1
ATOM 1412 N N . VAL B 1 52 ? -18.219 12.734 9.812 1 96.56 52 VAL B N 1
ATOM 1413 C CA . VAL B 1 52 ? -18.359 13.844 8.867 1 96.56 52 VAL B CA 1
ATOM 1414 C C . VAL B 1 52 ? -17.047 14.617 8.781 1 96.56 52 VAL B C 1
ATOM 1416 O O . VAL B 1 52 ? -16.594 14.969 7.691 1 96.56 52 VAL B O 1
ATOM 1419 N N . ALA B 1 53 ? -16.438 14.836 9.875 1 94.44 53 ALA B N 1
ATOM 1420 C CA . ALA B 1 53 ? -15.18 15.562 9.914 1 94.44 53 ALA B CA 1
ATOM 1421 C C . ALA B 1 53 ? -14.086 14.82 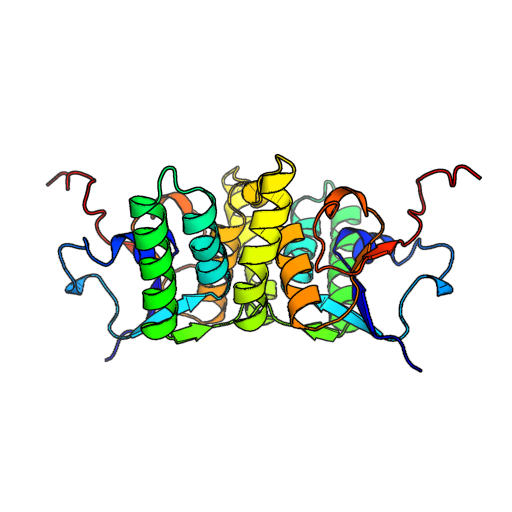9.156 1 94.44 53 ALA B C 1
ATOM 1423 O O . ALA B 1 53 ? -13.328 15.414 8.383 1 94.44 53 ALA B O 1
ATOM 1424 N N . ARG B 1 54 ? -14.023 13.539 9.359 1 94.69 54 ARG B N 1
ATOM 1425 C CA . ARG B 1 54 ? -13 12.727 8.703 1 94.69 54 ARG B CA 1
ATOM 1426 C C . ARG B 1 54 ? -13.281 12.602 7.211 1 94.69 54 ARG B C 1
ATOM 1428 O O . ARG B 1 54 ? -12.352 12.57 6.398 1 94.69 54 ARG B O 1
ATOM 1435 N N . GLN B 1 55 ? -14.492 12.531 6.883 1 96.31 55 GLN B N 1
ATOM 1436 C CA . GLN B 1 55 ? -14.859 12.531 5.473 1 96.31 55 GLN B CA 1
ATOM 1437 C C . GLN B 1 55 ? -14.461 13.844 4.801 1 96.31 55 GLN B C 1
ATOM 1439 O O . GLN B 1 55 ? -13.953 13.844 3.676 1 96.31 55 GLN B O 1
ATOM 1444 N N . ALA B 1 56 ? -14.695 14.914 5.484 1 94.62 56 ALA B N 1
ATOM 1445 C CA . ALA B 1 56 ? -14.328 16.219 4.961 1 94.62 56 ALA B CA 1
ATOM 1446 C C . ALA B 1 56 ? -12.82 16.344 4.785 1 94.62 56 ALA B C 1
ATOM 1448 O O . ALA B 1 56 ? -12.344 16.938 3.818 1 94.62 56 ALA B O 1
ATOM 1449 N N . HIS B 1 57 ? -12.117 15.773 5.711 1 92.88 57 HIS B N 1
ATOM 1450 C CA . HIS B 1 57 ? -10.656 15.781 5.621 1 92.88 57 HIS B CA 1
ATOM 1451 C C . HIS B 1 57 ? -10.18 15.039 4.375 1 92.88 57 HIS B C 1
ATOM 1453 O O . HIS B 1 57 ? -9.297 15.523 3.666 1 92.88 57 HIS B O 1
ATOM 1459 N N . LEU B 1 58 ? -10.711 13.898 4.105 1 95.38 58 LEU B N 1
ATOM 1460 C CA . LEU B 1 58 ? -10.375 13.125 2.908 1 95.38 58 LEU B CA 1
ATOM 1461 C C . LEU B 1 58 ? -10.688 13.93 1.647 1 95.38 58 LEU B C 1
ATOM 1463 O O . LEU B 1 58 ? -9.852 14.008 0.743 1 95.38 58 LEU B O 1
ATOM 1467 N N . GLN B 1 59 ? -11.789 14.562 1.608 1 95.56 59 GLN B N 1
ATOM 1468 C CA . GLN B 1 59 ? -12.211 15.32 0.438 1 95.56 59 GLN B CA 1
ATOM 1469 C C . GLN B 1 59 ? -11.312 16.531 0.219 1 95.56 59 GLN B C 1
ATOM 1471 O O . GLN B 1 59 ? -10.984 16.875 -0.92 1 95.56 59 GLN B O 1
ATOM 1476 N N . GLN B 1 60 ? -10.969 17.172 1.268 1 94.38 60 GLN B N 1
ATOM 1477 C CA . GLN B 1 60 ? -10.055 18.297 1.167 1 94.38 60 GLN B CA 1
ATOM 1478 C C . GLN B 1 60 ? -8.695 17.859 0.635 1 94.38 60 GLN B C 1
ATOM 1480 O O . GLN B 1 60 ? -8.109 18.547 -0.211 1 94.38 60 GLN B O 1
ATOM 1485 N N . ALA B 1 61 ? -8.195 16.734 1.165 1 94.94 61 ALA B N 1
ATOM 1486 C CA . ALA B 1 61 ? -6.918 16.234 0.674 1 94.94 61 ALA B CA 1
ATOM 1487 C C . ALA B 1 61 ? -6.98 15.945 -0.824 1 94.94 61 ALA B C 1
ATOM 1489 O O . ALA B 1 61 ? -6.062 16.297 -1.568 1 94.94 61 ALA B O 1
ATOM 1490 N N . GLU B 1 62 ? -8.039 15.367 -1.296 1 94.69 62 GLU B N 1
ATOM 1491 C CA . GLU B 1 62 ? -8.227 15.039 -2.707 1 94.69 62 GLU B CA 1
ATOM 1492 C C . GLU B 1 62 ? -8.273 16.297 -3.566 1 94.69 62 GLU B C 1
ATOM 1494 O O . GLU B 1 62 ? -7.785 16.297 -4.699 1 94.69 62 GLU B O 1
ATOM 1499 N N . ALA B 1 63 ? -8.836 17.297 -2.994 1 94.06 63 ALA B N 1
ATOM 1500 C CA . ALA B 1 63 ? -9.039 18.531 -3.748 1 94.06 63 ALA B CA 1
ATOM 1501 C C . ALA B 1 63 ? -7.781 19.391 -3.746 1 94.06 63 ALA B C 1
ATOM 1503 O O . ALA B 1 63 ? -7.449 20.031 -4.754 1 94.06 63 ALA B O 1
ATOM 1504 N N . ASP B 1 64 ? -7.059 19.406 -2.723 1 92.75 64 ASP B N 1
ATOM 1505 C CA . ASP B 1 64 ? -6.027 20.406 -2.49 1 92.75 64 ASP B CA 1
ATOM 1506 C C . ASP B 1 64 ? -4.664 19.922 -2.975 1 92.75 64 ASP B C 1
ATOM 1508 O O . ASP B 1 64 ? -3.801 20.734 -3.326 1 92.75 64 ASP B O 1
ATOM 1512 N N . PHE B 1 65 ? -4.457 18.656 -2.941 1 95.12 65 PHE B N 1
ATOM 1513 C CA . PHE B 1 65 ? -3.105 18.172 -3.199 1 95.12 65 PHE B CA 1
ATOM 1514 C C . PHE B 1 65 ? -3.031 17.484 -4.555 1 95.12 65 PHE B C 1
ATOM 1516 O O . PHE B 1 65 ? -3.99 16.828 -4.977 1 95.12 65 PHE B O 1
ATOM 1523 N N . ASP B 1 66 ? -1.856 17.641 -5.152 1 96.88 66 ASP B N 1
ATOM 1524 C CA . ASP B 1 66 ? -1.548 16.766 -6.281 1 96.88 66 ASP B CA 1
ATOM 1525 C C . ASP B 1 66 ? -1.229 15.352 -5.809 1 96.88 66 ASP B C 1
ATOM 1527 O O . ASP B 1 66 ? -0.389 15.164 -4.926 1 96.88 66 ASP B O 1
ATOM 1531 N N . MET B 1 67 ? -1.885 14.398 -6.371 1 98.12 67 MET B N 1
ATOM 1532 C CA . MET B 1 67 ? -1.684 13 -6 1 98.12 67 MET B CA 1
ATOM 1533 C C . MET B 1 67 ? -0.783 12.297 -7.008 1 98.12 67 MET B C 1
ATOM 1535 O O . MET B 1 67 ? -0.926 12.492 -8.219 1 98.12 67 MET B O 1
ATOM 1539 N N . VAL B 1 68 ? 0.125 11.516 -6.559 1 98.62 68 VAL B N 1
ATOM 1540 C CA . VAL B 1 68 ? 0.923 10.664 -7.434 1 98.62 68 VAL B CA 1
ATOM 1541 C C . VAL B 1 68 ? 0.626 9.195 -7.145 1 98.62 68 VAL B C 1
ATOM 1543 O O . VAL B 1 68 ? 0.42 8.812 -5.988 1 98.62 68 VAL B O 1
ATOM 1546 N N . PRO B 1 69 ? 0.529 8.406 -8.188 1 98.88 69 PRO B N 1
ATOM 1547 C CA . PRO B 1 69 ? 0.28 6.977 -7.98 1 98.88 69 PRO B CA 1
ATOM 1548 C C . PRO B 1 69 ? 1.502 6.234 -7.441 1 98.88 69 PRO B C 1
ATOM 1550 O O . PRO B 1 69 ? 2.621 6.75 -7.516 1 98.88 69 PRO B O 1
ATOM 1553 N N . PHE B 1 70 ? 1.291 5.156 -6.746 1 98.88 70 PHE B N 1
ATOM 1554 C CA . PHE B 1 70 ? 2.346 4.18 -6.492 1 98.88 70 PHE B CA 1
ATOM 1555 C C . PHE B 1 70 ? 2.568 3.295 -7.711 1 98.88 70 PHE B C 1
ATOM 1557 O O . PHE B 1 70 ? 1.762 2.406 -7.996 1 98.88 70 PHE B O 1
ATOM 1564 N N . GLY B 1 71 ? 3.678 3.49 -8.422 1 98.5 71 GLY B N 1
ATOM 1565 C CA . GLY B 1 71 ? 3.936 2.822 -9.688 1 98.5 71 GLY B CA 1
ATOM 1566 C C . GLY B 1 71 ? 5.219 2.016 -9.688 1 98.5 71 GLY B C 1
ATOM 1567 O O . GLY B 1 71 ? 5.719 1.638 -8.625 1 98.5 71 GLY B O 1
ATOM 1568 N N . ALA B 1 72 ? 5.684 1.776 -10.898 1 96.81 72 ALA B N 1
ATOM 1569 C CA . ALA B 1 72 ? 6.82 0.881 -11.086 1 96.81 72 ALA B CA 1
ATOM 1570 C C . ALA B 1 72 ? 8.062 1.422 -10.383 1 96.81 72 ALA B C 1
ATOM 1572 O O . ALA B 1 72 ? 8.789 0.674 -9.727 1 96.81 72 ALA B O 1
ATOM 1573 N N . ASP B 1 73 ? 8.305 2.697 -10.531 1 97.94 73 ASP B N 1
ATOM 1574 C CA . ASP B 1 73 ? 9.492 3.295 -9.914 1 97.94 73 ASP B CA 1
ATOM 1575 C C . ASP B 1 73 ? 9.414 3.225 -8.391 1 97.94 73 ASP B C 1
ATOM 1577 O O . ASP B 1 73 ? 10.414 2.961 -7.727 1 97.94 73 ASP B O 1
ATOM 1581 N N . ALA B 1 74 ? 8.266 3.496 -7.852 1 98.75 74 ALA B N 1
ATOM 1582 C CA . ALA B 1 74 ? 8.078 3.391 -6.406 1 98.75 74 ALA B CA 1
ATOM 1583 C C . ALA B 1 74 ? 8.234 1.947 -5.938 1 98.75 74 ALA B C 1
ATOM 1585 O O . ALA B 1 74 ? 8.828 1.688 -4.891 1 98.75 74 ALA B O 1
ATOM 1586 N N . ALA B 1 75 ? 7.68 1.021 -6.723 1 98.19 75 ALA B N 1
ATOM 1587 C CA . ALA B 1 75 ? 7.84 -0.394 -6.391 1 98.19 75 ALA B CA 1
ATOM 1588 C C . ALA B 1 75 ? 9.312 -0.787 -6.352 1 98.19 75 ALA B C 1
ATOM 1590 O O . ALA B 1 75 ? 9.742 -1.524 -5.461 1 98.19 75 ALA B O 1
ATOM 1591 N N . ARG B 1 76 ? 10.086 -0.275 -7.312 1 96.12 76 ARG B N 1
ATOM 1592 C CA . ARG B 1 76 ? 11.523 -0.552 -7.34 1 96.12 76 ARG B CA 1
ATOM 1593 C C . ARG B 1 76 ? 12.219 0.056 -6.133 1 96.12 76 ARG B C 1
ATOM 1595 O O . ARG B 1 76 ? 13.109 -0.566 -5.543 1 96.12 76 ARG B O 1
ATOM 1602 N N . ALA B 1 77 ? 11.812 1.229 -5.75 1 98.06 77 ALA B N 1
ATOM 1603 C CA . ALA B 1 77 ? 12.398 1.906 -4.598 1 98.06 77 ALA B CA 1
ATOM 1604 C C . ALA B 1 77 ? 12.039 1.192 -3.297 1 98.06 77 ALA B C 1
ATOM 1606 O O . ALA B 1 77 ? 12.789 1.249 -2.32 1 98.06 77 ALA B O 1
ATOM 1607 N N . PHE B 1 78 ? 10.977 0.457 -3.287 1 98.06 78 PHE B N 1
ATOM 1608 C CA . PHE B 1 78 ? 10.445 -0.162 -2.078 1 98.06 78 PHE B CA 1
ATOM 1609 C C . PHE B 1 78 ? 11.43 -1.177 -1.513 1 98.06 78 PHE B C 1
ATOM 1611 O O . PHE B 1 78 ? 11.57 -1.306 -0.295 1 98.06 78 PHE B O 1
ATOM 1618 N N . GLY B 1 79 ? 12.07 -1.884 -2.363 1 95.88 79 GLY B N 1
ATOM 1619 C CA . GLY B 1 79 ? 13.062 -2.834 -1.893 1 95.88 79 GLY B CA 1
ATOM 1620 C C . GLY B 1 79 ? 14.117 -2.205 -0.995 1 95.88 79 GLY B C 1
ATOM 1621 O O . GLY B 1 79 ? 14.461 -2.76 0.05 1 95.88 79 GLY B O 1
ATOM 1622 N N . GLY B 1 80 ? 14.617 -1.054 -1.396 1 96.31 80 GLY B N 1
ATOM 1623 C CA . GLY B 1 80 ? 15.578 -0.335 -0.575 1 96.31 80 GLY B CA 1
ATOM 1624 C C . GLY B 1 80 ? 15 0.119 0.755 1 96.31 80 GLY B C 1
ATOM 1625 O O . GLY B 1 80 ? 15.688 0.067 1.78 1 96.31 80 GLY B O 1
ATOM 1626 N N . VAL B 1 81 ? 13.805 0.568 0.75 1 97.69 81 VAL B N 1
ATOM 1627 C CA . VAL B 1 81 ? 13.125 0.978 1.974 1 97.69 81 VAL B CA 1
ATOM 1628 C C . VAL B 1 81 ? 12.992 -0.216 2.916 1 97.69 81 VAL B C 1
ATOM 1630 O O . VAL B 1 81 ? 13.344 -0.124 4.094 1 97.69 81 VAL B O 1
ATOM 1633 N N . ALA B 1 82 ? 12.508 -1.344 2.387 1 95.75 82 ALA B N 1
ATOM 1634 C CA . ALA B 1 82 ? 12.328 -2.559 3.178 1 95.75 82 ALA B CA 1
ATOM 1635 C C . ALA B 1 82 ? 13.648 -3.025 3.773 1 95.75 82 ALA B C 1
ATOM 1637 O O . ALA B 1 82 ? 13.711 -3.412 4.945 1 95.75 82 ALA B O 1
ATOM 1638 N N . ALA B 1 83 ? 14.695 -2.957 2.996 1 95.31 83 ALA B N 1
ATOM 1639 C CA . ALA B 1 83 ? 16.016 -3.354 3.477 1 95.31 83 ALA B CA 1
ATOM 1640 C C . ALA B 1 83 ? 16.469 -2.469 4.637 1 95.31 83 ALA B C 1
ATOM 1642 O O . ALA B 1 83 ? 16.984 -2.963 5.637 1 95.31 83 ALA B O 1
ATOM 1643 N N . ALA B 1 84 ? 16.266 -1.202 4.484 1 95.62 84 ALA B N 1
ATOM 1644 C CA . ALA B 1 84 ? 16.656 -0.248 5.516 1 95.62 84 ALA B CA 1
ATOM 1645 C C . ALA B 1 84 ? 15.891 -0.482 6.812 1 95.62 84 ALA B C 1
ATOM 1647 O O . ALA B 1 84 ? 16.484 -0.473 7.898 1 95.62 84 ALA B O 1
ATOM 1648 N N . LEU B 1 85 ? 14.602 -0.641 6.719 1 93 85 LEU B N 1
ATOM 1649 C CA . LEU B 1 85 ? 13.781 -0.898 7.895 1 93 85 LEU B CA 1
ATOM 1650 C C . LEU B 1 85 ? 14.188 -2.203 8.57 1 93 85 LEU B C 1
ATOM 1652 O O . LEU B 1 85 ? 14.305 -2.262 9.797 1 93 85 LEU B O 1
ATOM 1656 N N . ARG B 1 86 ? 14.438 -3.191 7.797 1 91.25 86 ARG B N 1
ATOM 1657 C CA . ARG B 1 86 ? 14.852 -4.484 8.336 1 91.25 86 ARG B CA 1
ATOM 1658 C C . ARG B 1 86 ? 16.172 -4.375 9.07 1 91.25 86 ARG B C 1
ATOM 1660 O O . ARG B 1 86 ? 16.375 -5.008 10.109 1 91.25 86 ARG B O 1
ATOM 1667 N N . ALA B 1 87 ? 17.062 -3.65 8.531 1 91.56 87 ALA B N 1
ATOM 1668 C CA . ALA B 1 87 ? 18.375 -3.449 9.141 1 91.56 87 ALA B CA 1
ATOM 1669 C C . ALA B 1 87 ? 18.234 -2.824 10.531 1 91.56 87 ALA B C 1
ATOM 1671 O O . ALA B 1 87 ? 19.125 -2.973 11.375 1 91.56 87 ALA B O 1
ATOM 1672 N N . ARG B 1 88 ? 17.125 -2.227 10.797 1 91 88 ARG B N 1
ATOM 1673 C CA . ARG B 1 88 ? 16.859 -1.587 12.078 1 91 88 ARG B CA 1
ATOM 1674 C C . ARG B 1 88 ? 15.945 -2.445 12.945 1 91 88 ARG B C 1
ATOM 1676 O O . ARG B 1 88 ? 15.453 -1.987 13.977 1 91 88 ARG B O 1
ATOM 1683 N N . GLY B 1 89 ? 15.656 -3.594 12.461 1 88.56 89 GLY B N 1
ATOM 1684 C CA . GLY B 1 89 ? 14.82 -4.512 13.211 1 88.56 89 GLY B CA 1
ATOM 1685 C C . GLY B 1 89 ? 13.336 -4.223 13.07 1 88.56 89 GLY B C 1
ATOM 1686 O O . GLY B 1 89 ? 12.539 -4.625 13.914 1 88.56 89 GLY B O 1
ATOM 1687 N N . ARG B 1 90 ? 13.047 -3.496 12.062 1 83.88 90 ARG B N 1
ATOM 1688 C CA . ARG B 1 90 ? 11.648 -3.162 11.812 1 83.88 90 ARG B CA 1
ATOM 1689 C C . ARG B 1 90 ? 11.109 -3.947 10.617 1 83.88 90 ARG B C 1
ATOM 1691 O O . ARG B 1 90 ? 11.812 -4.16 9.633 1 83.88 90 ARG B O 1
ATOM 1698 N N . ARG B 1 91 ? 9.75 -4.375 10.75 1 80 91 ARG B N 1
ATOM 1699 C CA . ARG B 1 91 ? 9.094 -5.102 9.656 1 80 91 ARG B CA 1
ATOM 1700 C C . ARG B 1 91 ? 8.211 -4.172 8.836 1 80 91 ARG B C 1
ATOM 1702 O O . ARG B 1 91 ? 7.523 -3.309 9.391 1 80 91 ARG B O 1
ATOM 1709 N N . THR B 1 92 ? 8.289 -4.375 7.551 1 75.5 92 THR B N 1
ATOM 1710 C CA . THR B 1 92 ? 7.484 -3.555 6.656 1 75.5 92 THR B CA 1
ATOM 1711 C C . THR B 1 92 ? 6 -3.863 6.828 1 75.5 92 THR B C 1
ATOM 1713 O O . THR B 1 92 ? 5.152 -2.99 6.641 1 75.5 92 THR B O 1
ATOM 1716 N N . SER B 1 93 ? 5.727 -5.023 7.184 1 73.88 93 SER B N 1
ATOM 1717 C CA . SER B 1 93 ? 4.324 -5.379 7.375 1 73.88 93 SER B CA 1
ATOM 1718 C C . SER B 1 93 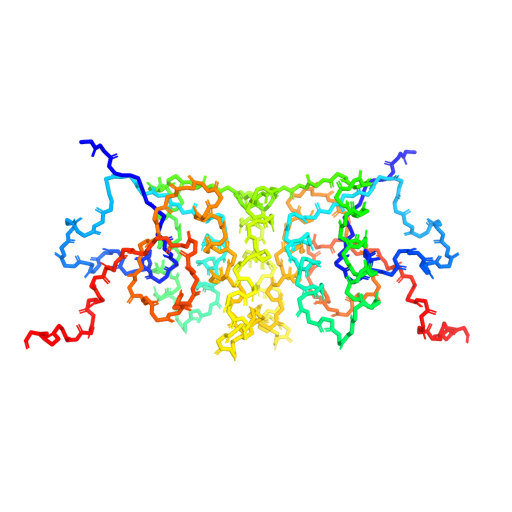? 3.689 -4.551 8.484 1 73.88 93 SER B C 1
ATOM 1720 O O . SER B 1 93 ? 2.496 -4.242 8.43 1 73.88 93 SER B O 1
ATOM 1722 N N . ALA B 1 94 ? 4.469 -4.125 9.453 1 72.88 94 ALA B N 1
ATOM 1723 C CA . ALA B 1 94 ? 3.98 -3.32 10.57 1 72.88 94 ALA B CA 1
ATOM 1724 C C . ALA B 1 94 ? 3.854 -1.852 10.172 1 72.88 94 ALA B C 1
ATOM 1726 O O . ALA B 1 94 ? 3.154 -1.082 10.836 1 72.88 94 ALA B O 1
ATOM 1727 N N . ARG B 1 95 ? 4.414 -1.524 9.086 1 84.81 95 ARG B N 1
ATOM 1728 C CA . ARG B 1 95 ? 4.445 -0.14 8.617 1 84.81 95 ARG B CA 1
ATOM 1729 C C . ARG B 1 95 ? 4.23 -0.061 7.113 1 84.81 95 ARG B C 1
ATOM 1731 O O . ARG B 1 95 ? 4.883 0.731 6.43 1 84.81 95 ARG B O 1
ATOM 1738 N N . ALA B 1 96 ? 3.387 -0.9 6.703 1 91 96 ALA B N 1
ATOM 1739 C CA . ALA B 1 96 ? 3.256 -1.122 5.266 1 91 96 ALA B CA 1
ATOM 1740 C C . ALA B 1 96 ? 2.961 0.184 4.535 1 91 96 ALA B C 1
ATOM 1742 O O . ALA B 1 96 ? 3.639 0.524 3.562 1 91 96 ALA B O 1
ATOM 1743 N N . TYR B 1 97 ? 2.047 0.978 5.027 1 95 97 TYR B N 1
ATOM 1744 C CA . TYR B 1 97 ? 1.655 2.205 4.344 1 95 97 TYR B CA 1
ATOM 1745 C C . TYR B 1 97 ? 2.785 3.227 4.367 1 95 97 TYR B C 1
ATOM 1747 O O . TYR B 1 97 ? 3.117 3.818 3.338 1 95 97 TYR B O 1
ATOM 1755 N N . ASP B 1 98 ? 3.396 3.363 5.543 1 95.75 98 ASP B N 1
ATOM 1756 C CA . ASP B 1 98 ? 4.52 4.289 5.668 1 95.75 98 ASP B CA 1
ATOM 1757 C C . ASP B 1 98 ? 5.648 3.914 4.711 1 95.75 98 ASP B C 1
ATOM 1759 O O . ASP B 1 98 ? 6.246 4.785 4.078 1 95.75 98 ASP B O 1
ATOM 1763 N N . ALA B 1 99 ? 5.898 2.643 4.637 1 97 99 ALA B N 1
ATOM 1764 C CA . ALA B 1 99 ? 6.969 2.174 3.76 1 97 99 ALA B CA 1
ATOM 1765 C C . ALA B 1 99 ? 6.645 2.453 2.297 1 97 99 ALA B C 1
ATOM 1767 O O . ALA B 1 99 ? 7.512 2.873 1.528 1 97 99 ALA B O 1
ATOM 1768 N N . LEU B 1 100 ? 5.398 2.262 1.914 1 98.19 100 LEU B N 1
ATOM 1769 C CA . LEU B 1 100 ? 4.973 2.521 0.542 1 98.19 100 LEU B CA 1
ATOM 1770 C C . LEU B 1 100 ? 5.047 4.012 0.223 1 98.19 100 LEU B C 1
ATOM 1772 O O . LEU B 1 100 ? 5.473 4.395 -0.869 1 98.19 100 LEU B O 1
ATOM 1776 N N . ILE B 1 101 ? 4.68 4.824 1.125 1 98.62 101 ILE B N 1
ATOM 1777 C CA . ILE B 1 101 ? 4.715 6.273 0.949 1 98.62 101 ILE B CA 1
ATOM 1778 C C . ILE B 1 101 ? 6.164 6.742 0.835 1 98.62 101 ILE B C 1
ATOM 1780 O O . ILE B 1 101 ? 6.496 7.555 -0.03 1 98.62 101 ILE B O 1
ATOM 1784 N N . ALA B 1 102 ? 7 6.223 1.72 1 98.62 102 ALA B N 1
ATOM 1785 C CA . ALA B 1 102 ? 8.422 6.547 1.644 1 98.62 102 ALA B CA 1
ATOM 1786 C C . ALA B 1 102 ? 8.992 6.172 0.279 1 98.62 102 ALA B C 1
ATOM 1788 O O . ALA B 1 102 ? 9.711 6.965 -0.337 1 98.62 102 ALA B O 1
ATOM 1789 N N . ALA B 1 103 ? 8.68 4.98 -0.182 1 98.75 103 ALA B N 1
ATOM 1790 C CA . ALA B 1 103 ? 9.156 4.531 -1.486 1 98.75 103 ALA B CA 1
ATOM 1791 C C . ALA B 1 103 ? 8.672 5.457 -2.598 1 98.75 103 ALA B C 1
ATOM 1793 O O . ALA B 1 103 ? 9.40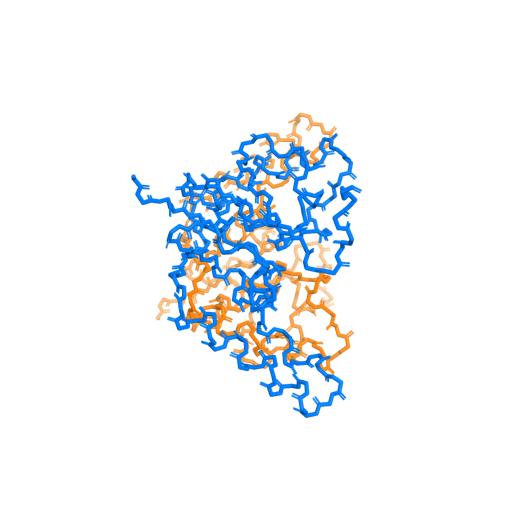6 5.723 -3.555 1 98.75 103 ALA B O 1
ATOM 1794 N N . THR B 1 104 ? 7.441 5.941 -2.5 1 98.88 104 THR B N 1
ATOM 1795 C CA . THR B 1 104 ? 6.891 6.863 -3.486 1 98.88 104 THR B CA 1
ATOM 1796 C C . THR B 1 104 ? 7.668 8.18 -3.492 1 98.88 104 THR B C 1
ATOM 1798 O O . THR B 1 104 ? 8.008 8.695 -4.559 1 98.88 104 THR B O 1
ATOM 1801 N N . ALA B 1 105 ? 7.965 8.719 -2.32 1 98.88 105 ALA B N 1
ATOM 1802 C CA . ALA B 1 105 ? 8.742 9.953 -2.227 1 98.88 105 ALA B CA 1
ATOM 1803 C C . ALA B 1 105 ? 10.117 9.789 -2.857 1 98.88 105 ALA B C 1
ATOM 1805 O O . ALA B 1 105 ? 10.562 10.648 -3.629 1 98.88 105 ALA B O 1
ATOM 1806 N N . ILE B 1 106 ? 10.781 8.711 -2.566 1 98.88 106 ILE B N 1
ATOM 1807 C CA . ILE B 1 106 ? 12.109 8.414 -3.098 1 98.88 106 ILE B CA 1
ATOM 1808 C C . ILE B 1 106 ? 12.047 8.344 -4.621 1 98.88 106 ILE B C 1
ATOM 1810 O O . ILE B 1 106 ? 12.883 8.938 -5.309 1 98.88 106 ILE B O 1
ATOM 1814 N N . ALA B 1 107 ? 11.086 7.633 -5.141 1 98.69 107 ALA B N 1
ATOM 1815 C CA . ALA B 1 107 ? 10.945 7.461 -6.586 1 98.69 107 ALA B CA 1
ATOM 1816 C C . ALA B 1 107 ? 10.75 8.805 -7.281 1 98.69 107 ALA B C 1
ATOM 1818 O O . ALA B 1 107 ? 11.195 9 -8.414 1 98.69 107 ALA B O 1
ATOM 1819 N N . HIS B 1 108 ? 10.117 9.742 -6.605 1 98.44 108 HIS B N 1
ATOM 1820 C CA . HIS B 1 108 ? 9.828 11.039 -7.207 1 98.44 108 HIS B CA 1
ATOM 1821 C C . HIS B 1 108 ? 10.93 12.047 -6.91 1 98.44 108 HIS B C 1
ATOM 1823 O O . HIS B 1 108 ? 10.891 13.18 -7.398 1 98.44 108 HIS B O 1
ATOM 1829 N N . GLY B 1 109 ? 11.852 11.633 -6.078 1 98.25 109 GLY B N 1
ATOM 1830 C CA . GLY B 1 109 ? 12.977 12.508 -5.758 1 98.25 109 GLY B CA 1
ATOM 1831 C C . GLY B 1 109 ? 12.562 13.727 -4.953 1 98.25 109 GLY B C 1
ATOM 1832 O O . GLY B 1 109 ? 13.086 14.82 -5.168 1 98.25 109 GLY B O 1
ATOM 1833 N N . VAL B 1 110 ? 11.57 13.609 -4.102 1 98.62 110 VAL B N 1
ATOM 1834 C CA . VAL B 1 110 ? 11.117 14.727 -3.27 1 98.62 110 VAL B CA 1
ATOM 1835 C C . VAL B 1 110 ? 11.258 14.352 -1.795 1 98.62 110 VAL B C 1
ATOM 1837 O O . VAL B 1 110 ? 11.211 13.172 -1.437 1 98.62 110 VAL B O 1
ATOM 1840 N N . PRO B 1 111 ? 11.461 15.328 -0.93 1 98.69 111 PRO B N 1
ATOM 1841 C CA . PRO B 1 111 ? 11.477 15.039 0.506 1 98.69 111 PRO B CA 1
ATOM 1842 C C . PRO B 1 111 ? 10.102 14.633 1.036 1 98.69 111 PRO B C 1
ATOM 1844 O O . PRO B 1 111 ? 9.078 14.977 0.443 1 98.69 111 PRO B O 1
ATOM 1847 N N . LEU B 1 112 ? 10.172 13.875 2.09 1 98.81 112 LEU B N 1
ATOM 1848 C CA . LEU B 1 112 ? 8.969 13.547 2.846 1 98.81 112 LEU B CA 1
ATOM 1849 C C . LEU B 1 112 ? 8.805 14.484 4.039 1 98.81 112 LEU B C 1
ATOM 1851 O O . LEU B 1 112 ? 9.727 14.648 4.84 1 98.81 112 LEU B O 1
ATOM 1855 N N . TYR B 1 113 ? 7.711 15.133 4.094 1 98.62 113 TYR B N 1
ATOM 1856 C CA . TYR B 1 113 ? 7.34 15.977 5.23 1 98.62 113 TYR B CA 1
ATOM 1857 C C . TYR B 1 113 ? 6.461 15.211 6.211 1 98.62 113 TYR B C 1
ATOM 1859 O O . TYR B 1 113 ? 5.41 14.688 5.836 1 98.62 113 TYR B O 1
ATOM 1867 N N . THR B 1 114 ? 6.895 15.195 7.387 1 98.31 114 THR B N 1
ATOM 1868 C CA . THR B 1 114 ? 6.184 14.352 8.344 1 98.31 114 THR B CA 1
ATOM 1869 C C . THR B 1 114 ? 6.254 14.945 9.742 1 98.31 114 THR B C 1
ATOM 1871 O O . THR B 1 114 ? 7.258 15.562 10.109 1 98.31 114 THR B O 1
ATOM 1874 N N . CYS B 1 115 ? 5.199 14.664 10.539 1 97.38 115 CYS B N 1
ATOM 1875 C CA . CYS B 1 115 ? 5.164 15 11.953 1 97.38 115 CYS B CA 1
ATOM 1876 C C . CYS B 1 115 ? 5.73 13.859 12.797 1 97.38 115 CYS B C 1
ATOM 1878 O O . CYS B 1 115 ? 5.934 14.008 14 1 97.38 115 CYS B O 1
ATOM 1880 N N . ASN B 1 116 ? 6.02 12.727 12.227 1 95.75 116 ASN B N 1
ATOM 1881 C CA . ASN B 1 116 ? 6.516 11.539 12.914 1 95.75 116 ASN B CA 1
ATOM 1882 C C . ASN B 1 116 ? 7.801 11.023 12.289 1 95.75 116 ASN B C 1
ATOM 1884 O O . ASN B 1 116 ? 7.84 9.898 11.781 1 95.75 116 ASN B O 1
ATOM 1888 N N . PRO B 1 117 ? 8.891 11.75 12.406 1 96.06 117 PRO B N 1
ATOM 1889 C CA . PRO B 1 117 ? 10.117 11.367 11.711 1 96.06 117 PRO B CA 1
ATOM 1890 C C . PRO B 1 117 ? 10.664 10.016 12.172 1 96.06 117 PRO B C 1
ATOM 1892 O O . PRO B 1 117 ? 11.336 9.32 11.406 1 96.06 117 PRO B O 1
ATOM 1895 N N . GLN B 1 118 ? 10.344 9.586 13.352 1 93.94 118 GLN B N 1
ATOM 1896 C CA . GLN B 1 118 ? 10.859 8.336 13.906 1 93.94 118 GLN B CA 1
ATOM 1897 C C . GLN B 1 118 ? 10.344 7.133 13.117 1 93.94 118 GLN B C 1
ATOM 1899 O O . GLN B 1 118 ? 11.023 6.105 13.031 1 93.94 118 GLN B O 1
ATOM 1904 N N . ASP B 1 119 ? 9.211 7.246 12.547 1 93.38 119 ASP B N 1
ATOM 1905 C CA . ASP B 1 119 ? 8.617 6.152 11.781 1 93.38 119 ASP B CA 1
ATOM 1906 C C . ASP B 1 119 ? 9.43 5.863 10.516 1 93.38 119 ASP B C 1
ATOM 1908 O O . ASP B 1 119 ? 9.289 4.797 9.914 1 93.38 119 ASP B O 1
ATOM 1912 N N . PHE B 1 120 ? 10.32 6.766 10.125 1 95.5 120 PHE B N 1
ATOM 1913 C CA . PHE B 1 120 ? 11.055 6.645 8.875 1 95.5 120 PHE B CA 1
ATOM 1914 C C . PHE B 1 120 ? 12.555 6.605 9.125 1 95.5 120 PHE B C 1
ATOM 1916 O O . PHE B 1 120 ? 13.352 6.715 8.188 1 95.5 120 PHE B O 1
ATOM 1923 N N . GLU B 1 121 ? 12.867 6.5 10.375 1 94 121 GLU B N 1
ATOM 1924 C CA . GLU B 1 121 ? 14.281 6.477 10.734 1 94 121 GLU B CA 1
ATOM 1925 C C . GLU B 1 121 ? 15 5.305 10.07 1 94 121 GLU B C 1
ATOM 1927 O O . GLU B 1 121 ? 14.461 4.195 10.008 1 94 121 GLU B O 1
ATOM 1932 N N . GLY B 1 122 ? 16.219 5.586 9.547 1 92.75 122 GLY B N 1
ATOM 1933 C CA . GLY B 1 122 ? 17.047 4.531 9 1 92.75 122 GLY B CA 1
ATOM 1934 C C . GLY B 1 122 ? 16.922 4.391 7.492 1 92.75 122 GLY B C 1
ATOM 1935 O O . GLY B 1 122 ? 17.734 3.709 6.859 1 92.75 122 GLY B O 1
ATOM 1936 N N . ILE B 1 123 ? 15.914 5.031 6.91 1 96.38 123 ILE B N 1
ATOM 1937 C CA . ILE B 1 123 ? 15.781 5 5.457 1 96.38 123 ILE B CA 1
ATOM 1938 C C . ILE B 1 123 ? 16.703 6.047 4.832 1 96.38 123 ILE B C 1
ATOM 1940 O O . ILE B 1 123 ? 16.281 7.18 4.578 1 96.38 123 ILE B O 1
ATOM 1944 N N . GLY B 1 124 ? 17.859 5.672 4.5 1 96.12 124 GLY B N 1
ATOM 1945 C CA . GLY B 1 124 ? 18.922 6.582 4.078 1 96.12 124 GLY B CA 1
ATOM 1946 C C . GLY B 1 124 ? 18.578 7.34 2.809 1 96.12 124 GLY B C 1
ATOM 1947 O O . GLY B 1 124 ? 18.969 8.5 2.65 1 96.12 124 GLY B O 1
ATOM 1948 N N . ALA B 1 125 ? 17.891 6.75 1.896 1 97.81 125 ALA B N 1
ATOM 1949 C CA . ALA B 1 125 ? 17.594 7.34 0.595 1 97.81 125 ALA B CA 1
ATOM 1950 C C . ALA B 1 125 ? 16.469 8.367 0.703 1 97.81 125 ALA B C 1
ATOM 1952 O O . ALA B 1 125 ? 16.203 9.102 -0.248 1 97.81 125 ALA B O 1
ATOM 1953 N N . LEU B 1 126 ? 15.836 8.414 1.834 1 98.44 126 LEU B N 1
ATOM 1954 C CA . LEU B 1 126 ? 14.695 9.297 2.029 1 98.44 126 LEU B CA 1
ATOM 1955 C C . LEU B 1 126 ? 15.117 10.602 2.697 1 98.44 126 LEU B C 1
ATOM 1957 O O . LEU B 1 126 ? 15.703 10.586 3.781 1 98.44 126 LEU B O 1
ATOM 1961 N N . GLU B 1 127 ? 14.875 11.68 2.041 1 98.38 127 GLU B N 1
ATOM 1962 C CA . GLU B 1 127 ? 15.039 12.984 2.674 1 98.38 127 GLU B CA 1
ATOM 1963 C C . GLU B 1 127 ? 13.812 13.344 3.51 1 98.38 127 GLU B C 1
ATOM 1965 O O . GLU B 1 127 ? 12.695 13.391 2.992 1 98.38 127 GLU B O 1
ATOM 1970 N N . ILE B 1 128 ? 14.047 13.633 4.766 1 98.38 128 ILE B N 1
ATOM 1971 C CA . ILE B 1 128 ? 12.938 13.906 5.68 1 98.38 128 ILE B CA 1
ATOM 1972 C C . ILE B 1 128 ? 12.969 15.375 6.098 1 98.38 128 ILE B C 1
ATOM 1974 O O . ILE B 1 128 ? 14.023 15.914 6.426 1 98.38 128 ILE B O 1
ATOM 1978 N N . HIS B 1 129 ? 11.859 15.969 5.988 1 98.25 129 HIS B N 1
ATOM 1979 C CA . HIS B 1 129 ? 11.609 17.281 6.598 1 98.25 129 HIS B CA 1
ATOM 1980 C C . HIS B 1 129 ? 10.609 17.172 7.738 1 98.25 129 HIS B C 1
ATOM 1982 O O . HIS B 1 129 ? 9.461 16.766 7.527 1 98.25 129 HIS B O 1
ATOM 1988 N N . VAL B 1 130 ? 11.07 17.547 8.859 1 98.06 130 VAL B N 1
ATOM 1989 C CA . VAL B 1 130 ? 10.234 17.406 10.047 1 98.06 130 VAL B CA 1
ATOM 1990 C C . VAL B 1 130 ? 9.25 18.578 10.125 1 98.06 130 VAL B C 1
ATOM 1992 O O . VAL B 1 130 ? 9.633 19.734 9.984 1 98.06 130 VAL B O 1
ATOM 1995 N N . VAL B 1 131 ? 8 18.25 10.242 1 97.94 131 VAL B N 1
ATOM 1996 C CA . VAL B 1 131 ? 6.945 19.203 10.578 1 97.94 131 VAL B CA 1
ATOM 1997 C C . VAL B 1 131 ? 6.598 19.078 12.062 1 97.94 131 VAL B C 1
ATOM 1999 O O . VAL B 1 131 ? 6.301 17.984 12.547 1 97.94 131 VAL B O 1
ATOM 2002 N N . THR B 1 132 ? 6.629 20.172 12.734 1 96.75 132 THR B N 1
ATOM 2003 C CA . THR B 1 132 ? 6.391 20.141 14.18 1 96.75 132 THR B CA 1
ATOM 2004 C C . THR B 1 132 ? 4.984 19.641 14.484 1 96.75 132 THR B C 1
ATOM 2006 O O . THR B 1 132 ? 4 20.172 13.969 1 96.75 132 THR B O 1
ATOM 2009 N N . HIS B 1 133 ? 4.938 18.578 15.25 1 95.75 133 HIS B N 1
ATOM 2010 C CA . HIS B 1 133 ? 3.639 18.062 15.672 1 95.75 133 HIS B CA 1
ATOM 2011 C C . HIS B 1 133 ? 2.914 19.078 16.547 1 95.75 133 HIS B C 1
ATOM 2013 O O . HIS B 1 133 ? 3.473 19.562 17.531 1 95.75 133 HIS B O 1
ATOM 2019 N N . PRO B 1 134 ? 1.725 19.359 16.266 1 93.06 134 PRO B N 1
ATOM 2020 C CA . PRO B 1 134 ? 1.059 20.453 16.969 1 93.06 134 PRO B CA 1
ATOM 2021 C C . PRO B 1 134 ? 0.787 20.141 18.438 1 93.06 134 PRO B C 1
ATOM 2023 O O . PRO B 1 134 ? 0.628 21.047 19.266 1 93.06 134 PRO B O 1
ATOM 2026 N N . ASP B 1 135 ? 0.642 18.859 18.812 1 89.38 135 ASP B N 1
ATOM 2027 C CA . ASP B 1 135 ? 0.346 18.5 20.203 1 89.38 135 ASP B CA 1
ATOM 2028 C C . ASP B 1 135 ? 1.624 18.156 20.969 1 89.38 135 ASP B C 1
ATOM 2030 O O . ASP B 1 135 ? 1.588 17.938 22.172 1 89.38 135 ASP B O 1
ATOM 2034 N N . ARG B 1 136 ? 2.625 17.875 20.328 1 74.62 136 ARG B N 1
ATOM 2035 C CA . ARG B 1 136 ? 3.855 17.516 21.031 1 74.62 136 ARG B CA 1
ATOM 2036 C C . ARG B 1 136 ? 4.641 18.75 21.438 1 74.62 136 ARG B C 1
ATOM 2038 O O . ARG B 1 136 ? 4.75 19.719 20.672 1 74.62 136 ARG B O 1
ATOM 2045 N N . ALA B 1 137 ? 4.57 18.953 22.812 1 58.22 137 ALA B N 1
ATOM 2046 C CA . ALA B 1 137 ? 5.25 20.078 23.453 1 58.22 137 ALA B CA 1
ATOM 2047 C C . ALA B 1 137 ? 6.648 20.266 22.891 1 58.22 137 ALA B C 1
ATOM 2049 O O . ALA B 1 137 ? 7.367 19.297 22.641 1 58.22 137 ALA B O 1
ATOM 2050 N N . VAL B 1 138 ? 6.797 21.328 21.984 1 52.53 138 VAL B N 1
ATOM 2051 C CA . VAL B 1 138 ? 8.148 21.719 21.594 1 52.53 138 VAL B CA 1
ATOM 2052 C C . VAL B 1 138 ? 9.039 21.797 22.828 1 52.53 138 VAL B C 1
ATOM 2054 O O . VAL B 1 138 ? 8.703 22.484 23.812 1 52.53 138 VAL B O 1
ATOM 2057 N N . ASP B 1 139 ? 9.586 20.625 23.141 1 43.88 139 ASP B N 1
ATOM 2058 C CA . ASP B 1 139 ? 10.555 20.953 24.172 1 43.88 139 ASP B CA 1
ATOM 2059 C C . ASP B 1 139 ? 11.406 22.156 23.766 1 43.88 139 ASP B C 1
ATOM 2061 O O . ASP B 1 139 ? 12.141 22.094 22.781 1 43.88 139 ASP B O 1
ATOM 2065 N N . GLY B 1 140 ? 10.859 23.234 23.547 1 33.53 140 GLY B N 1
ATOM 2066 C CA . GLY B 1 140 ? 11.766 24.344 23.75 1 33.53 140 GLY B CA 1
ATOM 2067 C C . GLY B 1 140 ? 12.383 24.375 25.125 1 33.53 140 GLY B C 1
ATOM 2068 O O . GLY B 1 140 ? 11.852 23.766 26.062 1 33.53 140 GLY B O 1
#

Radius of gyration: 19.41 Å; Cα contacts (8 Å, |Δi|>4): 487; chains: 2; bounding box: 44×62×50 Å

Organism: NCBI:txid1656884

Foldseek 3Di:
DFAEAEEALQCLVCVVLFDDCVLPGNAYEYEPLSLVVLVCQLVPDPDDVSNVVSVVSSVCCVVPHHYDYQDDLLVVLLVLQQVQCVVVVHHCVVVVSVSSRQSVCLSVVHAYEYCCCVSRPRSVSHHYRHGPRNPPPPPD/DFAEAEEALQCLVCVVLFDDCVLPGNAYEYEPLSLVVLVCQLVPDPDDVSNVVSVVSSVCCVVPHHYDYQDDLLVVQLVLQQVQCVVVVHHCVVVVSVSSRQSVRLSVVHAYEYCCVVSRPRSVSHHYRHGPRNPPPPPD

pLDDT: mean 93.44, std 9.66, range [33.53, 98.88]

Sequence (280 aa):
MTTRGMLDTATVILLGRVNDPGELPDECIVSAVTLAELSVGPLVADDERERVARQAHLQQAEADFDMVPFGADAARAFGGVAAALRARGRRTSARAYDALIAATAIAHGVPLYTCNPQDFEGIGALEIHVVTHPDRAVDGMTTRGMLDTATVILLGRVNDPGELPDECIVSAVTLAELSVGPLVADDERERVARQAHLQQAEADFDMVPFGADAARAFGGVAAALRARGRRTSARAYDALIAATAIAHGVPLYTCNPQDFEGIGALEIHVVTHPDRAVDG

InterPro domains:
  IPR002716 PIN domain [PF01850] (26-118)
  IPR022907 VapC family [MF_00265] (5-130)
  IPR029060 PIN-like domain superfamily [SSF88723] (4-131)
  IPR050556 Type II toxin-antitoxin system RNase [PTHR33653] (5-129)

Solvent-accessible surface area (backbone atoms only — not comparable to full-atom values): 14894 Å² total; per-residue (Å²): 130,86,40,59,26,28,44,39,56,69,30,60,74,42,52,91,55,47,81,58,71,84,62,50,54,77,37,55,31,30,40,19,64,39,50,28,58,40,44,45,45,36,76,70,40,90,45,68,69,54,19,52,54,33,45,49,50,40,52,46,50,66,70,72,36,51,70,40,55,39,26,68,58,18,24,61,36,26,32,57,41,46,49,29,33,42,76,71,75,38,61,50,70,82,35,45,66,61,45,52,46,50,11,36,25,45,52,69,71,31,35,36,32,26,49,58,62,74,84,54,59,66,34,80,81,52,48,75,40,74,30,74,43,70,82,54,75,72,81,115,130,87,40,59,25,28,45,40,55,70,31,60,74,40,52,92,53,47,82,56,71,83,61,50,55,76,37,54,29,30,40,20,65,41,52,27,58,40,44,45,44,36,75,70,39,90,45,69,69,53,19,52,52,32,44,50,50,40,52,47,50,64,69,72,35,50,71,41,55,38,26,68,58,18,24,62,37,25,32,58,41,46,50,28,33,42,75,70,74,39,61,50,71,82,35,46,65,60,45,52,46,49,11,34,26,44,52,69,71,33,35,37,33,26,50,57,60,75,84,53,59,66,33,81,83,52,48,76,41,73,31,73,43,69,83,55,76,72,82,116

Secondary structure (DSSP, 8-state):
---EEEE-HHHHHHGGG-S-GGGS-SEEEEEHHHHHHHHHGGGG-SSHHHHHHHHHHHHHHHHHSEEE-B-HHHHHHHHHHHHHHHHTT--GGGGHHHHHHHHHHHHHT-PEEES-GGGGTT-TT--EEEPPPTTS----/---EEEE-HHHHHHGG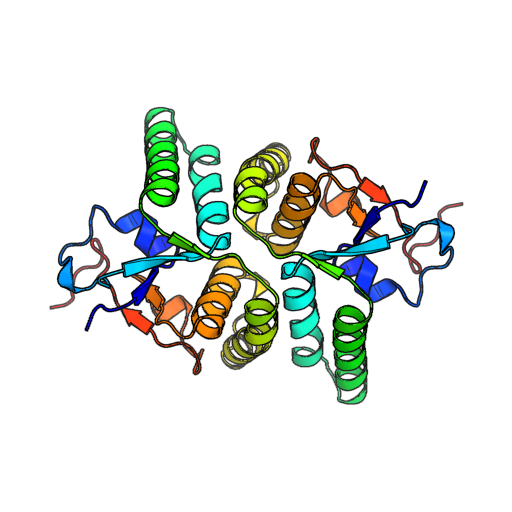G-S-GGGS-SEEEEEHHHHHHHHHGGGG-SSHHHHHHHHHHHHHHHHHSEEE-B-HHHHHHHHHHHHHHHHTT--GGGGHHHHHHHHHHHHHT-PEEES-GGGGTT-TT--EEEPPPTTS----